Protein 3WHD (pdb70)

Radius of gyration: 27.26 Å; Cα contacts (8 Å, |Δi|>4): 652; chains: 2; bounding box: 40×40×89 Å

B-factor: mean 34.86, std 10.53, range [18.05, 90.18]

InterPro domains:
  IPR001304 C-type lectin-like [PF00059] (102-208)
  IPR001304 C-type lectin-like [PS50041] (91-208)
  IPR001304 C-type lectin-like [SM00034] (84-208)
  IPR016186 C-type lectin-like/link domain superfamily [G3DSA:3.10.100.10] (60-215)
  IPR016187 C-type lectin fold [SSF56436] (64-211)
  IPR033989 CD209-like, C-type lectin-like domain [cd03590] (84-208)
  IPR050111 C-type lectin and snaclec domain-containing protein [PTHR22803] (62-211)

CATH classification: 3.10.100.10

Sequence (293 aa):
HAKLKCIKSTWNCCPIDWRAFQSNCYFPLTDNKTWAESERNCSGMGAHLMTISTEAEQNFIIQFLDRRLSYFLGLRDENAKGQWRWVDQTPFNPRRVFWHKNEPDNSQGENCVVLVYNQDKWAWNDVPCNFEASRICKIPGTTLNMHAKLKCIKEKSTWNCCPIDWRAFQSNCYFPLTDNKTWAESERNCSGMGAHLMTISTEAEQNFIIQFLDRRLSYFLGLRDENAKGQWRWVDQTPFNPRRVFWHKNEPDNSQGENCVVLVYNQDKWAWNDVPCNFEASRICKIPGTTLN

Organism: Homo sapiens (NCBI:txid9606)

Structure (mmCIF, N/CA/C/O backbone):
data_3WHD
#
_entry.id   3WHD
#
_cell.length_a   85.190
_cell.length_b   96.056
_cell.length_c   104.826
_cell.angle_alpha   90.00
_cell.angle_beta   90.00
_cell.angle_gamma   90.00
#
_symmetry.space_group_name_H-M   'I 2 2 2'
#
loop_
_entity.id
_entity.type
_entity.pdbx_description
1 polymer 'C-type lectin domain family 4 member D'
2 non-polymer 'CALCIUM ION'
3 water water
#
loop_
_atom_site.group_PDB
_atom_site.id
_atom_site.type_symbol
_atom_site.label_atom_id
_atom_site.label_alt_id
_atom_site.label_comp_id
_atom_site.label_asym_id
_atom_site.label_entity_id
_atom_site.label_seq_id
_atom_site.pdbx_PDB_ins_code
_atom_site.Cartn_x
_atom_site.Cartn_y
_atom_site.Cartn_z
_atom_site.occupancy
_atom_site.B_iso_or_equiv
_atom_site.auth_seq_id
_atom_site.auth_comp_id
_atom_site.auth_asym_id
_atom_site.auth_atom_id
_atom_site.pdbx_PDB_model_num
ATOM 1 N N . HIS A 1 2 ? -6.468 -17.886 -39.135 1.00 82.13 61 HIS A N 1
ATOM 2 C CA . HIS A 1 2 ? -6.837 -19.261 -39.481 1.00 84.97 61 HIS A CA 1
ATOM 3 C C . HIS A 1 2 ? -7.320 -20.106 -38.282 1.00 86.00 61 HIS A C 1
ATOM 4 O O . HIS A 1 2 ? -6.668 -20.141 -37.230 1.00 90.18 61 HIS A O 1
ATOM 11 N N . ALA A 1 3 ? -8.466 -20.767 -38.445 1.00 76.33 62 ALA A N 1
ATOM 12 C CA . ALA A 1 3 ? -8.902 -21.826 -37.530 1.00 67.38 62 ALA A CA 1
ATOM 13 C C . ALA A 1 3 ? -9.575 -22.929 -38.342 1.00 59.18 62 ALA A C 1
ATOM 14 O O . ALA A 1 3 ? -9.989 -22.707 -39.489 1.00 53.11 62 ALA A O 1
ATOM 16 N N . LYS A 1 4 ? -9.690 -24.113 -37.749 1.00 46.78 63 LYS A N 1
ATOM 17 C CA . LYS A 1 4 ? -10.146 -25.280 -38.490 1.00 41.68 63 LYS A CA 1
ATOM 18 C C . LYS A 1 4 ? -11.215 -26.053 -37.717 1.00 40.35 63 LYS A C 1
ATOM 19 O O . LYS A 1 4 ? -10.973 -26.510 -36.596 1.00 43.78 63 LYS A O 1
ATOM 25 N N . LEU A 1 5 ? -12.393 -26.212 -38.314 1.00 37.16 64 LEU A N 1
ATOM 26 C CA . LEU A 1 5 ? -13.510 -26.822 -37.599 1.00 33.06 64 LEU A CA 1
ATOM 27 C C . LEU A 1 5 ? -13.951 -28.120 -38.219 1.00 33.74 64 LEU A C 1
ATOM 28 O O . LEU A 1 5 ? -13.702 -28.375 -39.393 1.00 33.16 64 LEU A O 1
ATOM 33 N N . LYS A 1 6 ? -14.606 -28.938 -37.403 1.00 31.05 65 LYS A N 1
ATOM 34 C CA . LYS A 1 6 ? -15.305 -30.112 -37.875 1.00 31.04 65 LYS A CA 1
ATOM 35 C C . LYS A 1 6 ? -16.783 -29.837 -37.601 1.00 32.89 65 LYS A C 1
ATOM 36 O O . LYS A 1 6 ? -17.190 -29.682 -36.447 1.00 29.87 65 LYS A O 1
ATOM 42 N N . CYS A 1 7 ? -17.578 -29.723 -38.663 1.00 37.51 66 CYS A N 1
ATOM 43 C CA . CYS A 1 7 ? -18.992 -29.376 -38.517 1.00 34.41 66 CYS A CA 1
ATOM 44 C C . CYS A 1 7 ? -19.905 -30.510 -38.954 1.00 36.89 66 CYS A C 1
ATOM 45 O O . CYS A 1 7 ? -19.684 -31.139 -39.991 1.00 40.47 66 CYS A O 1
ATOM 48 N N . ILE A 1 8 ? -20.933 -30.761 -38.152 1.00 38.51 67 ILE A N 1
ATOM 49 C CA . ILE A 1 8 ? -21.900 -31.819 -38.414 1.00 41.79 67 ILE A CA 1
ATOM 50 C C . ILE A 1 8 ? -23.311 -31.279 -38.221 1.00 45.73 67 ILE A C 1
ATOM 51 O O . ILE A 1 8 ? -23.569 -30.539 -37.265 1.00 51.06 67 ILE A O 1
ATOM 56 N N . LYS A 1 9 ? -24.230 -31.626 -39.115 1.00 48.36 68 LYS A N 1
ATOM 57 C CA . LYS A 1 9 ? -25.645 -31.517 -38.752 1.00 58.76 68 LYS A CA 1
ATOM 58 C C . LYS A 1 9 ? -26.204 -32.892 -38.383 1.00 62.00 68 LYS A C 1
ATOM 59 O O . LYS A 1 9 ? -26.750 -33.072 -37.292 1.00 72.96 68 LYS A O 1
ATOM 65 N N . SER A 1 20 ? -30.508 -25.658 -42.923 1.00 73.37 79 SER A N 1
ATOM 66 C CA . SER A 1 20 ? -30.362 -26.132 -41.548 1.00 74.90 79 SER A CA 1
ATOM 67 C C . SER A 1 20 ? -29.132 -25.536 -40.837 1.00 72.49 79 SER A C 1
ATOM 68 O O . SER A 1 20 ? -28.409 -24.704 -41.403 1.00 68.78 79 SER A O 1
ATOM 71 N N . THR A 1 21 ? -28.910 -25.953 -39.591 1.00 70.29 80 THR A N 1
ATOM 72 C CA . THR A 1 21 ? -27.793 -25.437 -38.800 1.00 64.08 80 THR A CA 1
ATOM 73 C C . THR A 1 21 ? -26.682 -26.486 -38.682 1.00 58.59 80 THR A C 1
ATOM 74 O O . THR A 1 21 ? -26.935 -27.682 -38.818 1.00 57.98 80 THR A O 1
ATOM 78 N N . TRP A 1 22 ? -25.451 -26.032 -38.459 1.00 53.84 81 TRP A N 1
ATOM 79 C CA . TRP A 1 22 ? -24.304 -26.933 -38.332 1.00 48.60 81 TRP A CA 1
ATOM 80 C C . TRP A 1 22 ? -23.644 -26.797 -36.958 1.00 44.75 81 TRP A C 1
ATOM 81 O O . TRP A 1 22 ? -23.336 -25.690 -36.515 1.00 42.49 81 TRP A O 1
ATOM 92 N N . ASN A 1 23 ? -23.421 -27.926 -36.295 1.00 44.79 82 ASN A N 1
ATOM 93 C CA . ASN A 1 23 ? -22.729 -27.931 -35.012 1.00 41.95 82 ASN A CA 1
ATOM 94 C C . ASN A 1 23 ? -21.245 -28.219 -35.186 1.00 38.30 82 ASN A C 1
ATOM 95 O O . ASN A 1 23 ? -20.879 -29.246 -35.753 1.00 36.25 82 ASN A O 1
ATOM 100 N N . CYS A 1 24 ? -20.398 -27.319 -34.690 1.00 36.61 83 CYS A N 1
ATOM 101 C CA . CYS A 1 24 ? -18.954 -27.393 -34.930 1.00 35.02 83 CYS A CA 1
ATOM 102 C C . CYS A 1 24 ? -18.102 -27.543 -33.662 1.00 38.59 83 CYS A C 1
ATOM 103 O O . CYS A 1 24 ? -18.459 -27.048 -32.592 1.00 36.17 83 CYS A O 1
ATOM 106 N N . CYS A 1 25 ? -16.977 -28.241 -33.805 1.00 35.86 84 CYS A N 1
ATOM 107 C CA . CYS A 1 25 ? -15.976 -28.389 -32.752 1.00 30.46 84 CYS A CA 1
ATOM 108 C C . CYS A 1 25 ? -14.624 -28.128 -33.384 1.00 32.38 84 CYS A C 1
ATOM 109 O O . CYS A 1 25 ? -14.509 -28.125 -34.617 1.00 31.38 84 CYS A O 1
ATOM 112 N N . PRO A 1 26 ? -13.581 -27.929 -32.560 1.00 32.04 85 PRO A N 1
ATOM 113 C CA . PRO A 1 26 ? -12.271 -27.866 -33.228 1.00 31.83 85 PRO A CA 1
ATOM 114 C C . PRO A 1 26 ? -11.979 -29.220 -33.909 1.00 30.89 85 PRO A C 1
ATOM 115 O O . PRO A 1 26 ? -12.477 -30.258 -33.447 1.00 27.32 85 PRO A O 1
ATOM 119 N N . ILE A 1 27 ? -11.201 -29.204 -34.987 1.00 30.52 86 ILE A N 1
ATOM 120 C CA . ILE A 1 27 ? -11.112 -30.345 -35.908 1.00 28.21 86 ILE A CA 1
ATOM 121 C C . ILE A 1 27 ? -10.832 -31.691 -35.232 1.00 29.33 86 ILE A C 1
ATOM 122 O O . ILE A 1 27 ? -11.386 -32.716 -35.636 1.00 26.85 86 ILE A O 1
ATOM 127 N N . ASP A 1 28 ? -10.001 -31.689 -34.189 1.00 25.61 87 ASP A N 1
ATOM 128 C CA . ASP A 1 28 ? -9.562 -32.948 -33.593 1.00 28.72 87 ASP A CA 1
ATOM 129 C C . ASP A 1 28 ? -10.305 -33.361 -32.323 1.00 31.59 87 ASP A C 1
ATOM 130 O O . ASP A 1 28 ? -10.000 -34.403 -31.755 1.00 30.09 87 ASP A O 1
ATOM 135 N N . TRP A 1 29 ? -11.296 -32.576 -31.901 1.00 30.43 88 TRP A N 1
ATOM 136 C CA . TRP A 1 29 ? -12.091 -32.913 -30.708 1.00 30.05 88 TRP A CA 1
ATOM 137 C C . TRP A 1 29 ? -13.229 -33.899 -31.030 1.00 30.45 88 TRP A C 1
ATOM 138 O O . TRP A 1 29 ? -13.668 -33.996 -32.184 1.00 32.11 88 TRP A O 1
ATOM 149 N N . ARG A 1 30 ? -13.715 -34.624 -30.023 1.00 29.40 89 ARG A N 1
ATOM 150 C CA . ARG A 1 30 ? -14.860 -35.520 -30.228 1.00 30.30 89 ARG A CA 1
ATOM 151 C C . ARG A 1 30 ? -16.134 -34.712 -30.069 1.00 28.68 89 ARG A C 1
ATOM 152 O O . ARG A 1 30 ? -16.218 -33.873 -29.166 1.00 31.48 89 ARG A O 1
ATOM 160 N N . ALA A 1 31 ? -17.127 -34.977 -30.920 1.00 26.64 90 ALA A N 1
ATOM 161 C CA . ALA A 1 31 ? -18.357 -34.185 -30.956 1.00 32.47 90 ALA A CA 1
ATOM 162 C C . ALA A 1 31 ? -19.567 -34.979 -30.458 1.00 30.47 90 ALA A C 1
ATOM 163 O O . ALA A 1 31 ? -19.757 -36.125 -30.845 1.00 33.60 90 ALA A O 1
ATOM 165 N N . PHE A 1 32 ? -20.392 -34.355 -29.618 1.00 29.10 91 PHE A N 1
ATOM 166 C CA . PHE A 1 32 ? -21.651 -34.951 -29.164 1.00 30.07 91 PHE A CA 1
ATOM 167 C C . PHE A 1 32 ? -22.602 -33.854 -28.664 1.00 31.48 91 PHE A C 1
ATOM 168 O O . PHE A 1 32 ? -22.233 -33.085 -27.771 1.00 32.07 91 PHE A O 1
ATOM 176 N N . GLN A 1 33 ? -23.798 -33.767 -29.259 1.00 31.35 92 GLN A N 1
ATOM 177 C CA . GLN A 1 33 ? -24.856 -32.850 -28.807 1.00 31.33 92 GLN A CA 1
ATOM 178 C C . GLN A 1 33 ? -24.371 -31.454 -28.409 1.00 35.73 92 GLN A C 1
ATOM 179 O O . GLN A 1 33 ? -24.446 -31.094 -27.233 1.00 43.45 92 GLN A O 1
ATOM 185 N N . SER A 1 34 ? -23.853 -30.688 -29.361 1.00 36.03 93 SER A N 1
ATOM 186 C CA . SER A 1 34 ? -23.471 -29.291 -29.114 1.00 38.29 93 SER A CA 1
ATOM 187 C C . SER A 1 34 ? -22.241 -29.084 -28.216 1.00 34.76 93 SER A C 1
ATOM 188 O O . SER A 1 34 ? -21.878 -27.945 -27.909 1.00 36.63 93 SER A O 1
ATOM 191 N N . ASN A 1 35 ? -21.598 -30.170 -27.799 1.00 33.70 94 ASN A N 1
ATOM 192 C CA . ASN A 1 35 ? -20.363 -30.039 -27.022 1.00 33.70 94 ASN A CA 1
ATOM 193 C C . ASN A 1 35 ? -19.183 -30.800 -27.606 1.00 28.91 94 ASN A C 1
ATOM 194 O O . ASN A 1 35 ? -19.358 -31.762 -28.351 1.00 27.92 94 ASN A O 1
ATOM 199 N N . CYS A 1 36 ? -17.980 -30.355 -27.257 1.00 30.59 95 CYS A N 1
ATOM 200 C CA . CYS A 1 36 ? -16.751 -30.941 -27.775 1.00 27.90 95 CYS A CA 1
ATOM 201 C C . CYS A 1 36 ? -15.877 -31.417 -26.621 1.00 29.05 95 CYS A C 1
ATOM 202 O O . CYS A 1 36 ? -15.711 -30.694 -25.628 1.00 27.66 95 CYS A O 1
ATOM 205 N N . TYR A 1 37 ? -15.305 -32.615 -26.769 1.00 27.24 96 TYR A N 1
ATOM 206 C CA . TYR A 1 37 ? -14.590 -33.301 -25.684 1.00 28.59 96 TYR A CA 1
ATOM 207 C C . TYR A 1 37 ? -13.204 -33.810 -26.088 1.00 30.56 96 TYR A C 1
ATOM 208 O O . TYR A 1 37 ? -12.983 -34.196 -27.235 1.00 27.94 96 TYR A O 1
ATOM 217 N N . PHE A 1 38 ? -12.280 -33.835 -25.131 1.00 29.82 97 PHE A N 1
ATOM 218 C CA . PHE A 1 38 ? -10.945 -34.371 -25.384 1.00 29.56 97 PHE A CA 1
ATOM 219 C C . PHE A 1 38 ? -10.366 -35.065 -24.153 1.00 29.73 97 PHE A C 1
ATOM 220 O O . PHE A 1 38 ? -10.001 -34.397 -23.188 1.00 26.38 97 PHE A O 1
ATOM 228 N N . PRO A 1 39 ? -10.280 -36.408 -24.181 1.00 30.89 98 PRO A N 1
ATOM 229 C CA . PRO A 1 39 ? -9.639 -37.116 -23.064 1.00 30.45 98 PRO A CA 1
ATOM 230 C C . PRO A 1 39 ? -8.124 -36.952 -23.151 1.00 28.71 98 PRO A C 1
ATOM 231 O O . PRO A 1 39 ? -7.568 -36.997 -24.247 1.00 29.59 98 PRO A O 1
ATOM 235 N N . LEU A 1 40 ? -7.466 -36.736 -22.019 1.00 29.26 99 LEU A N 1
ATOM 236 C CA . LEU A 1 40 ? -6.018 -36.536 -22.011 1.00 31.78 99 LEU A CA 1
ATOM 237 C C . LEU A 1 40 ? -5.390 -37.408 -20.916 1.00 35.21 99 LEU A C 1
ATOM 238 O O . LEU A 1 40 ? -5.931 -37.509 -19.813 1.00 31.76 99 LEU A O 1
ATOM 243 N N . THR A 1 41 ? -4.259 -38.043 -21.221 1.00 35.22 100 THR A N 1
ATOM 244 C CA . THR A 1 41 ? -3.773 -39.147 -20.389 1.00 37.57 100 THR A CA 1
ATOM 245 C C . THR A 1 41 ? -2.534 -38.892 -19.516 1.00 37.28 100 THR A C 1
ATOM 246 O O . THR A 1 41 ? -2.175 -39.739 -18.692 1.00 39.92 100 THR A O 1
ATOM 250 N N . ASP A 1 42 ? -1.868 -37.756 -19.697 1.00 33.67 101 ASP A N 1
ATOM 251 C CA . ASP A 1 42 ? -0.738 -37.426 -18.824 1.00 37.66 101 ASP A CA 1
ATOM 252 C C . ASP A 1 42 ? -1.235 -37.021 -17.429 1.00 36.80 101 ASP A C 1
ATOM 253 O O . ASP A 1 42 ? -2.122 -36.166 -17.292 1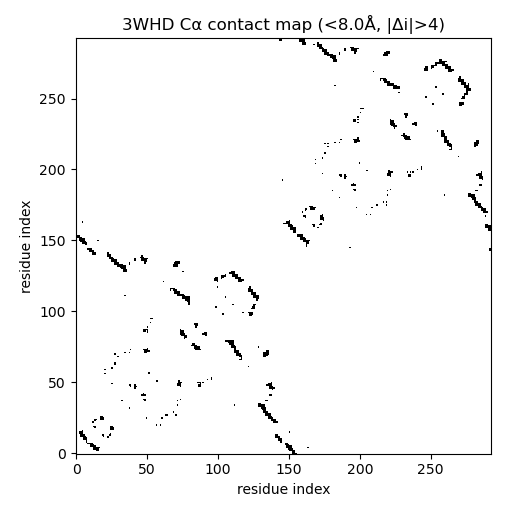.00 37.02 101 ASP A O 1
ATOM 258 N N . ASN A 1 43 ? -0.661 -37.629 -16.397 1.00 37.88 102 ASN A N 1
ATOM 259 C CA . ASN A 1 43 ? -1.128 -37.424 -15.027 1.00 32.74 102 ASN A CA 1
ATOM 260 C C . ASN A 1 43 ? -0.968 -36.006 -14.493 1.00 34.12 102 ASN A C 1
ATOM 261 O O . ASN A 1 43 ? 0.089 -35.397 -14.640 1.00 37.03 102 ASN A O 1
ATOM 266 N N . LYS A 1 44 ? -2.033 -35.498 -13.870 1.00 32.88 103 LYS A N 1
ATOM 267 C CA . LYS A 1 44 ? -2.030 -34.202 -13.189 1.00 30.48 103 LYS A CA 1
ATOM 268 C C . LYS A 1 44 ? -2.988 -34.258 -12.001 1.00 33.46 103 LYS A C 1
ATOM 269 O O . LYS A 1 44 ? -3.899 -35.089 -11.976 1.00 32.10 103 LYS A O 1
ATOM 275 N N . THR A 1 45 ? -2.791 -33.374 -11.021 1.00 34.21 104 THR A N 1
ATOM 276 C CA . THR A 1 45 ? -3.771 -33.201 -9.951 1.00 32.42 104 THR A CA 1
ATOM 277 C C . THR A 1 45 ? -5.038 -32.574 -10.520 1.00 31.90 104 THR A C 1
ATOM 278 O O . THR A 1 45 ? -5.038 -32.068 -11.645 1.00 34.08 104 THR A O 1
ATOM 282 N N . TRP A 1 46 ? -6.115 -32.586 -9.741 1.00 31.17 105 TRP A N 1
ATOM 283 C CA . TRP A 1 46 ? -7.374 -32.033 -10.213 1.00 31.33 105 TRP A CA 1
ATOM 284 C C . TRP A 1 46 ? -7.206 -30.572 -10.637 1.00 33.09 105 TRP A C 1
ATOM 285 O O . TRP A 1 46 ? -7.657 -30.185 -11.710 1.00 31.22 105 TRP A O 1
ATOM 296 N N . ALA A 1 47 ? -6.540 -29.765 -9.812 1.00 32.93 106 ALA A N 1
ATOM 297 C CA . ALA A 1 47 ? -6.419 -28.338 -10.117 1.00 34.61 106 ALA A CA 1
ATOM 298 C C . ALA A 1 47 ? -5.508 -28.090 -11.329 1.00 36.09 106 ALA A C 1
ATOM 299 O O . ALA A 1 47 ? -5.796 -27.230 -12.176 1.00 33.35 106 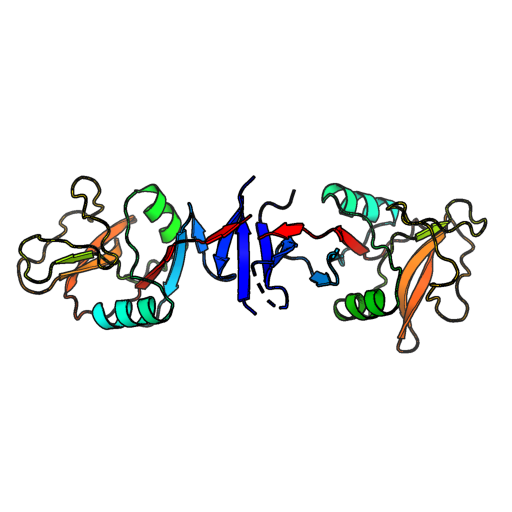ALA A O 1
ATOM 301 N N . GLU A 1 48 ? -4.423 -28.857 -11.429 1.00 34.15 107 GLU A N 1
ATOM 302 C CA . GLU A 1 48 ? -3.572 -28.801 -12.618 1.00 35.57 107 GLU A CA 1
ATOM 303 C C . GLU A 1 48 ? -4.349 -29.227 -13.862 1.00 37.23 107 GLU A C 1
ATOM 304 O O . GLU A 1 48 ? -4.145 -28.685 -14.952 1.00 35.26 107 GLU A O 1
ATOM 310 N N . SER A 1 49 ? -5.226 -30.212 -13.692 1.00 32.46 108 SER A N 1
ATOM 311 C CA . SER A 1 49 ? -6.044 -30.710 -14.794 1.00 30.88 108 SER A CA 1
ATOM 312 C C . SER A 1 49 ? -7.000 -29.632 -15.306 1.00 33.77 108 SER A C 1
ATOM 313 O O . SER A 1 49 ? -7.076 -29.364 -16.511 1.00 33.31 108 SER A O 1
ATOM 316 N N . GLU A 1 50 ? -7.709 -28.990 -14.384 1.00 32.36 109 GLU A N 1
ATOM 317 C CA . GLU A 1 50 ? -8.564 -27.872 -14.751 1.00 35.38 109 GLU A CA 1
ATOM 318 C C . GLU A 1 50 ? -7.761 -26.708 -15.338 1.00 36.20 109 GLU A C 1
ATOM 319 O O . GLU A 1 50 ? -8.244 -26.015 -16.234 1.00 37.08 109 GLU A O 1
ATOM 325 N N . ARG A 1 51 ? -6.536 -26.508 -14.856 1.00 35.36 110 ARG A N 1
ATOM 326 C CA . ARG A 1 51 ? -5.699 -25.433 -15.387 1.00 36.50 110 ARG A CA 1
ATOM 327 C C . ARG A 1 51 ? -5.371 -25.728 -16.848 1.00 38.30 110 ARG A C 1
ATOM 328 O O . ARG A 1 51 ? -5.427 -24.843 -17.710 1.00 34.40 110 ARG A O 1
ATOM 336 N N . ASN A 1 52 ? -5.062 -26.991 -17.123 1.00 35.89 111 ASN A N 1
ATOM 337 C CA . ASN A 1 52 ? -4.787 -27.417 -18.482 1.00 34.54 111 ASN A CA 1
ATOM 338 C C . ASN A 1 52 ? -6.008 -27.271 -19.388 1.00 34.80 111 ASN A C 1
ATOM 339 O O . ASN A 1 52 ? -5.886 -26.886 -20.553 1.00 38.46 111 ASN A O 1
ATOM 344 N N . CYS A 1 53 ? -7.192 -27.570 -18.865 1.00 36.62 112 CYS A N 1
ATOM 345 C CA . CYS A 1 53 ? -8.394 -27.477 -19.695 1.00 37.01 112 CYS A CA 1
ATOM 346 C C . CYS A 1 53 ? -8.685 -26.024 -20.023 1.00 36.19 112 CYS A C 1
ATOM 347 O O . CYS A 1 53 ? -8.905 -25.677 -21.176 1.00 34.54 112 CYS A O 1
ATOM 350 N N . SER A 1 54 ? -8.653 -25.175 -19.000 1.00 36.16 113 SER A N 1
ATOM 351 C CA . SER A 1 54 ? -8.976 -23.757 -19.174 1.00 38.38 113 SER A CA 1
ATOM 352 C C . SER A 1 54 ? -8.032 -23.066 -20.156 1.00 36.16 113 SER A C 1
ATOM 353 O O . SER A 1 54 ? -8.448 -22.167 -20.874 1.00 37.48 113 SER A O 1
ATOM 356 N N . GLY A 1 55 ? -6.777 -23.511 -20.205 1.00 36.14 114 GLY A N 1
ATOM 357 C CA . GLY A 1 55 ? -5.821 -23.007 -21.177 1.00 34.95 114 GLY A CA 1
ATOM 358 C C . GLY A 1 55 ? -6.228 -23.251 -22.623 1.00 38.01 114 GLY A C 1
ATOM 359 O O . GLY A 1 55 ? -5.655 -22.668 -23.539 1.00 43.39 114 GLY A O 1
ATOM 360 N N . MET A 1 56 ? -7.209 -24.123 -22.835 1.00 37.54 115 MET A N 1
ATOM 361 C CA . MET A 1 56 ? -7.728 -24.397 -24.171 1.00 35.82 115 MET A CA 1
ATOM 362 C C . MET A 1 56 ? -9.142 -23.852 -24.331 1.00 36.70 115 MET A C 1
ATOM 363 O O . MET A 1 56 ? -9.873 -24.261 -25.237 1.00 34.92 115 MET A O 1
ATOM 368 N N . GLY A 1 57 ? -9.536 -22.956 -23.431 1.00 34.92 116 GLY A N 1
ATOM 369 C CA . GLY A 1 57 ? -10.878 -22.403 -23.458 1.00 36.28 116 GLY A CA 1
ATOM 370 C C . GLY A 1 57 ? -11.885 -23.373 -22.865 1.00 36.13 11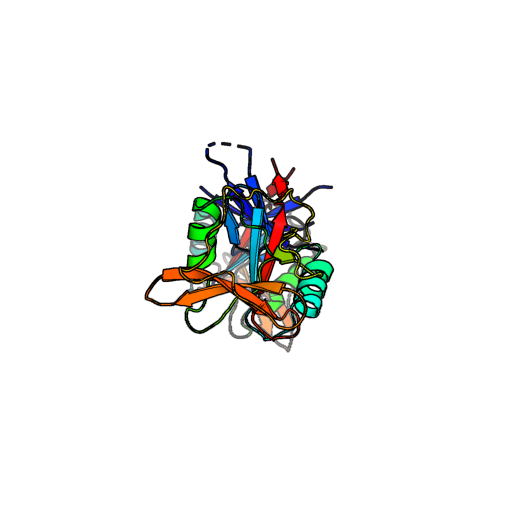6 GLY A C 1
ATOM 371 O O . GLY A 1 57 ? -13.095 -23.141 -22.913 1.00 35.93 116 GLY A O 1
ATOM 372 N N . ALA A 1 58 ? -11.380 -24.458 -22.285 1.00 34.35 117 ALA A N 1
ATOM 373 C CA . ALA A 1 58 ? -12.231 -25.564 -21.857 1.00 32.30 117 ALA A CA 1
ATOM 374 C C . ALA A 1 58 ? -12.367 -25.649 -20.338 1.00 33.97 117 ALA A C 1
ATOM 375 O O . ALA A 1 58 ? -11.817 -24.828 -19.598 1.00 35.73 117 ALA A O 1
ATOM 377 N N . HIS A 1 59 ? -13.103 -26.656 -19.884 1.00 32.13 118 HIS A N 1
ATOM 378 C CA . HIS A 1 59 ? -13.229 -26.943 -18.466 1.00 32.45 118 HIS A CA 1
ATOM 379 C C . HIS A 1 59 ? -13.196 -28.448 -18.307 1.00 33.33 118 HIS A C 1
ATOM 380 O O . HIS A 1 59 ? -13.467 -29.171 -19.277 1.00 26.91 118 HIS A O 1
ATOM 387 N N . LEU A 1 60 ? -12.889 -28.926 -17.098 1.00 26.65 119 LEU A N 1
ATOM 388 C CA . LEU A 1 60 ? -13.046 -30.350 -16.811 1.00 27.23 119 LEU A CA 1
ATOM 389 C C . LEU A 1 60 ? -14.501 -30.745 -17.091 1.00 24.98 119 LEU A C 1
ATOM 390 O O . LEU A 1 60 ? -15.421 -29.985 -16.798 1.00 26.11 119 LEU A O 1
ATOM 395 N N . MET A 1 61 ? -14.706 -31.925 -17.665 1.00 26.56 120 MET A N 1
ATOM 396 C CA . MET A 1 61 ? -16.024 -32.331 -18.164 1.00 25.35 120 MET A CA 1
ATOM 397 C C . MET A 1 61 ? -17.130 -32.356 -17.101 1.00 28.63 120 MET A C 1
ATOM 398 O O . MET A 1 61 ? -16.995 -32.978 -16.034 1.00 27.08 120 MET A O 1
ATOM 403 N N . THR A 1 62 ? -18.233 -31.682 -17.410 1.00 30.57 121 THR A N 1
ATOM 404 C CA . THR A 1 62 ? -19.470 -31.845 -16.655 1.00 31.59 121 THR A CA 1
ATOM 405 C C . THR A 1 62 ? -20.295 -32.954 -17.287 1.00 30.09 121 THR A C 1
ATOM 406 O O . THR A 1 62 ? -20.474 -32.972 -18.501 1.00 30.54 121 THR A O 1
ATOM 410 N N . ILE A 1 63 ? -20.796 -33.878 -16.472 1.00 30.12 122 ILE A N 1
ATOM 411 C CA . ILE A 1 63 ? -21.650 -34.966 -16.959 1.00 29.89 122 ILE A CA 1
ATOM 412 C C . ILE A 1 63 ? -23.065 -34.797 -16.406 1.00 31.93 122 ILE A C 1
ATOM 413 O O . ILE A 1 63 ? -23.285 -34.916 -15.194 1.00 35.29 122 ILE A O 1
ATOM 418 N N . SER A 1 64 ? -24.017 -34.513 -17.297 1.00 36.85 123 SER A N 1
ATOM 419 C CA . SER A 1 64 ? -25.401 -34.206 -16.911 1.00 38.59 123 SER A CA 1
ATOM 420 C C . SER A 1 64 ? -26.391 -35.340 -17.213 1.00 37.73 123 SER A C 1
ATOM 421 O O . SER A 1 64 ? -27.429 -35.474 -16.558 1.00 39.43 123 SER A O 1
ATOM 424 N N . THR A 1 65 ? -26.071 -36.143 -18.218 1.00 34.94 124 THR A N 1
ATOM 425 C CA . THR A 1 65 ? -26.937 -37.241 -18.615 1.00 35.11 124 THR A CA 1
ATOM 426 C C . THR A 1 65 ? -26.118 -38.500 -18.818 1.00 34.41 124 THR A C 1
ATOM 427 O O . THR A 1 65 ? -24.923 -38.431 -19.123 1.00 33.69 124 THR A O 1
ATOM 431 N N . GLU A 1 66 ? -26.774 -39.646 -18.662 1.00 32.10 125 GLU A N 1
ATOM 432 C CA . GLU A 1 66 ? -26.173 -40.928 -18.977 1.00 35.42 125 GLU A CA 1
ATOM 433 C C . GLU A 1 66 ? -25.736 -41.000 -20.451 1.00 37.55 125 GLU A C 1
ATOM 434 O O . GLU A 1 66 ? -24.738 -41.652 -20.781 1.00 34.30 125 GLU A O 1
ATOM 440 N N . ALA A 1 67 ? -26.472 -40.324 -21.334 1.00 36.61 126 ALA A N 1
ATOM 441 C CA . ALA A 1 67 ? -26.148 -40.354 -22.760 1.00 39.27 126 ALA A CA 1
ATOM 442 C C . ALA A 1 67 ? -24.764 -39.748 -22.982 1.00 36.25 126 ALA A C 1
ATOM 443 O O . ALA A 1 67 ? -23.942 -40.266 -23.750 1.00 30.45 126 ALA A O 1
ATOM 445 N N . GLU A 1 68 ? -24.522 -38.653 -22.277 1.00 32.92 127 GLU A N 1
ATOM 446 C CA . GLU A 1 68 ? -23.254 -37.947 -22.338 1.00 33.78 127 GLU A CA 1
ATOM 447 C C . GLU A 1 68 ? -22.104 -38.831 -21.836 1.00 31.96 127 GLU A C 1
ATOM 448 O O . GLU A 1 68 ? -21.075 -38.958 -22.495 1.00 31.96 127 GLU A O 1
ATOM 454 N N . GLN A 1 69 ? -22.285 -39.454 -20.677 1.00 29.47 128 GLN A N 1
ATOM 455 C CA . GLN A 1 69 ? -21.299 -40.414 -20.171 1.00 32.84 128 GLN A CA 1
ATOM 456 C C . GLN A 1 69 ? -21.072 -41.612 -21.116 1.00 29.89 128 GLN A C 1
ATOM 457 O O . GLN A 1 69 ? -19.929 -41.979 -21.395 1.00 26.84 128 GLN A O 1
ATOM 463 N N . ASN A 1 70 ? -22.154 -42.215 -21.605 1.00 32.37 129 ASN A N 1
ATOM 464 C CA . ASN A 1 70 ? -22.042 -43.332 -22.553 1.00 32.25 129 ASN A CA 1
ATOM 465 C C . ASN A 1 70 ? -21.249 -42.952 -23.800 1.00 33.60 129 ASN A C 1
ATOM 466 O O . ASN A 1 70 ? -20.524 -43.779 -24.356 1.00 34.74 129 ASN A O 1
ATOM 471 N N . PHE A 1 71 ? -21.373 -41.697 -24.229 1.00 30.80 130 PHE A N 1
ATOM 472 C CA . PHE A 1 71 ? -20.606 -41.222 -25.375 1.00 29.28 130 PHE A CA 1
ATOM 473 C C . PHE A 1 71 ? -19.118 -41.172 -25.073 1.00 32.23 130 PHE A C 1
ATOM 474 O O . PHE A 1 71 ? -18.302 -41.698 -25.829 1.00 32.09 130 PHE A O 1
ATOM 482 N N . ILE A 1 72 ? -18.757 -40.511 -23.981 1.00 27.93 131 ILE A N 1
ATOM 483 C CA . ILE A 1 72 ? -17.346 -40.302 -23.694 1.00 28.71 131 ILE A CA 1
ATOM 484 C C . ILE A 1 72 ? -16.590 -41.590 -23.333 1.00 26.88 131 ILE A C 1
ATOM 485 O O . ILE A 1 72 ? -15.426 -41.740 -23.697 1.00 27.75 131 ILE A O 1
ATOM 490 N N . ILE A 1 73 ? -17.241 -42.529 -22.653 1.00 25.91 132 ILE A N 1
ATOM 491 C CA . ILE A 1 73 ? -16.521 -43.714 -22.181 1.00 29.44 132 ILE A CA 1
ATOM 492 C C . ILE A 1 73 ? -15.946 -44.582 -23.307 1.00 32.71 132 ILE A C 1
ATOM 493 O O . ILE A 1 73 ? -14.991 -45.326 -23.102 1.00 31.19 132 ILE A O 1
ATOM 498 N N . GLN A 1 74 ? -16.498 -44.481 -24.505 1.00 31.48 133 GLN A N 1
ATOM 499 C CA . GLN A 1 74 ? -15.972 -45.312 -25.584 1.00 35.71 133 GLN A CA 1
ATOM 500 C C . GLN A 1 74 ? -14.564 -44.873 -26.006 1.00 37.43 133 GLN A C 1
ATOM 501 O O . GLN A 1 74 ? -13.853 -45.618 -26.678 1.00 38.68 133 GLN A O 1
ATOM 507 N N . PHE A 1 75 ? -14.148 -43.685 -25.570 1.00 31.97 134 PHE A N 1
ATOM 508 C CA . PHE A 1 75 ? -12.820 -43.179 -25.903 1.00 29.49 134 PHE A CA 1
ATOM 509 C C . PHE A 1 75 ? -11.844 -43.249 -24.721 1.00 31.45 134 PHE A C 1
ATOM 510 O O . PHE A 1 75 ? -10.731 -42.734 -24.796 1.00 28.86 134 PHE A O 1
ATOM 518 N N . LEU A 1 76 ? -12.262 -43.891 -23.631 1.00 30.46 135 LEU A N 1
ATOM 519 C CA . LEU A 1 76 ? -11.446 -43.935 -22.418 1.00 29.92 135 LEU A CA 1
ATOM 520 C C . LEU A 1 76 ? -10.670 -45.247 -22.283 1.00 30.91 135 LEU A C 1
ATOM 521 O O . LEU A 1 76 ? -11.163 -46.310 -22.659 1.00 33.34 135 LEU A O 1
ATOM 526 N N . ASP A 1 77 ? -9.456 -45.156 -21.744 1.00 32.37 136 ASP A N 1
ATOM 527 C CA . ASP A 1 77 ? -8.631 -46.326 -21.427 1.00 34.44 136 ASP A CA 1
ATOM 528 C C . ASP A 1 77 ? -9.059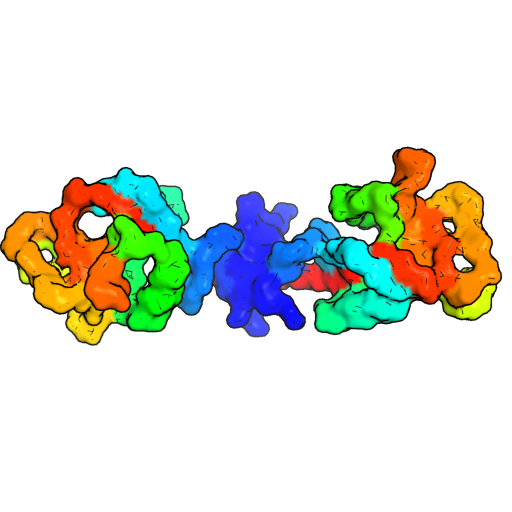 -46.935 -20.080 1.00 28.09 136 ASP A C 1
ATOM 529 O O . ASP A 1 77 ? -8.933 -46.293 -19.041 1.00 29.23 136 ASP A O 1
ATOM 534 N N . ARG A 1 78 ? -9.530 -48.178 -20.102 1.00 30.48 137 ARG A N 1
ATOM 535 C CA . ARG A 1 78 ? -10.017 -48.861 -18.896 1.00 30.97 137 ARG A CA 1
ATOM 536 C C . ARG A 1 78 ? -9.007 -49.009 -17.750 1.00 31.18 137 ARG A C 1
ATOM 537 O O . ARG A 1 78 ? -9.383 -49.358 -16.619 1.00 28.38 137 ARG A O 1
ATOM 545 N N . ARG A 1 79 ? -7.734 -48.742 -18.032 1.00 30.83 138 ARG A N 1
ATOM 546 C CA . ARG A 1 79 ? -6.693 -48.824 -17.000 1.00 34.35 138 ARG A CA 1
ATOM 547 C C . ARG A 1 79 ? -6.513 -47.506 -16.245 1.00 32.93 138 ARG A C 1
ATOM 548 O O . ARG A 1 79 ? -5.766 -47.443 -15.276 1.00 33.88 138 ARG A O 1
ATOM 556 N N . LEU A 1 80 ? -7.199 -46.459 -16.684 1.00 28.16 139 LEU A N 1
ATOM 557 C CA . LEU A 1 80 ? -6.955 -45.129 -16.143 1.00 28.47 139 LEU A CA 1
ATOM 558 C C . LEU A 1 80 ? -8.186 -44.516 -15.467 1.00 30.00 139 LEU A C 1
ATOM 559 O O . LEU A 1 80 ? -9.332 -44.867 -15.791 1.00 29.00 139 LEU A O 1
ATOM 564 N N . SER A 1 81 ? -7.943 -43.597 -14.533 1.00 28.37 140 SER A N 1
ATOM 565 C CA . SER A 1 81 ? -9.005 -42.754 -13.984 1.00 25.66 140 SER A CA 1
ATOM 566 C C . SER A 1 81 ? -8.966 -41.396 -14.681 1.00 24.12 140 SER A C 1
ATOM 567 O O . SER A 1 81 ? -7.887 -40.867 -14.951 1.00 26.65 140 SER A O 1
ATOM 570 N N . TYR A 1 82 ? -10.132 -40.820 -14.963 1.00 26.33 141 TYR A N 1
ATOM 571 C CA . TYR A 1 82 ? -10.202 -39.513 -15.609 1.00 23.96 141 TYR A CA 1
ATOM 572 C C . TYR A 1 82 ? -10.958 -38.500 -14.728 1.00 25.67 141 TYR A C 1
ATOM 573 O O . TYR A 1 82 ? -12.123 -38.713 -14.387 1.00 26.43 141 TYR A O 1
ATOM 582 N N . PHE A 1 83 ? -10.305 -37.398 -14.370 1.00 23.38 142 PHE A N 1
ATOM 583 C CA . PHE A 1 83 ? -10.980 -36.334 -13.634 1.00 25.35 142 PHE A CA 1
ATOM 584 C C . PHE A 1 83 ? -12.146 -35.732 -14.432 1.00 24.40 142 PHE A C 1
ATOM 585 O O . PHE A 1 83 ? -12.026 -35.438 -15.631 1.00 25.69 142 PHE A O 1
ATOM 593 N N . LEU A 1 84 ? -13.275 -35.566 -13.746 1.00 24.88 143 LEU A N 1
ATOM 594 C CA . LEU A 1 84 ? -14.411 -34.782 -14.214 1.00 23.32 143 LEU A CA 1
ATOM 595 C C . LEU A 1 84 ? -14.390 -33.463 -13.436 1.00 28.34 143 LEU A C 1
ATOM 596 O O . LEU A 1 84 ? -13.526 -33.267 -12.575 1.00 23.83 143 LEU A O 1
ATOM 601 N N . GLY A 1 85 ? -15.345 -32.571 -13.705 1.00 27.07 144 GLY A N 1
ATOM 602 C CA . GLY A 1 85 ? -15.317 -31.252 -13.098 1.00 23.66 144 GLY A CA 1
ATOM 603 C C . GLY A 1 85 ? -15.913 -31.159 -11.701 1.00 29.36 144 GLY A C 1
ATOM 604 O O . GLY A 1 85 ? -15.954 -30.073 -11.107 1.00 29.64 144 GLY A O 1
ATOM 605 N N . LEU A 1 86 ? -16.374 -32.284 -11.166 1.00 27.34 145 LEU A N 1
ATOM 606 C CA . LEU A 1 86 ? -17.121 -32.262 -9.911 1.00 29.99 145 LEU A CA 1
ATOM 607 C C . LEU A 1 86 ? -16.211 -32.330 -8.691 1.00 32.42 145 LEU A C 1
ATOM 608 O O . LEU A 1 86 ? -15.394 -33.258 -8.548 1.00 27.32 145 LEU A O 1
ATOM 613 N N . ARG A 1 87 ? -16.377 -31.347 -7.805 1.00 31.12 146 ARG A N 1
ATOM 614 C CA . ARG A 1 87 ? -15.528 -31.196 -6.624 1.00 33.20 146 ARG A CA 1
ATOM 615 C C . ARG A 1 87 ? -16.319 -30.802 -5.364 1.00 35.45 146 ARG A C 1
ATOM 616 O O . ARG A 1 87 ? -17.257 -29.995 -5.424 1.00 34.42 146 ARG A O 1
ATOM 624 N N . ASP A 1 88 ? -15.926 -31.382 -4.232 1.00 33.96 147 ASP A N 1
ATOM 625 C CA . ASP A 1 88 ? -16.500 -31.076 -2.920 1.00 33.70 147 ASP A CA 1
ATOM 626 C C . ASP A 1 88 ? -15.356 -30.576 -2.029 1.00 36.69 147 ASP A C 1
ATOM 627 O O . ASP A 1 88 ? -14.586 -31.370 -1.492 1.00 37.94 147 ASP A O 1
ATOM 632 N N . GLU A 1 89 ? -15.214 -29.266 -1.880 1.00 35.76 148 GLU A N 1
ATOM 633 C CA . GLU A 1 89 ? -13.977 -28.755 -1.284 1.00 44.80 148 GLU A CA 1
ATOM 634 C C . GLU A 1 89 ? -13.769 -29.001 0.229 1.00 42.70 148 GLU A C 1
ATOM 635 O O . GLU A 1 89 ? -12.630 -29.039 0.689 1.00 44.28 148 GLU A O 1
ATOM 641 N N . ASN A 1 90 ? -14.842 -29.188 0.995 1.00 45.14 149 ASN A N 1
ATOM 642 C CA . ASN A 1 90 ? -14.705 -29.392 2.449 1.00 44.54 149 ASN A CA 1
ATOM 643 C C . ASN A 1 90 ? -15.391 -30.657 2.955 1.00 46.80 149 ASN A C 1
ATOM 644 O O . ASN A 1 90 ? -15.650 -30.781 4.159 1.00 47.68 149 ASN A O 1
ATOM 649 N N . ALA A 1 91 ? -15.705 -31.572 2.038 1.00 46.45 150 ALA A N 1
ATOM 650 C CA . ALA A 1 91 ? -16.321 -32.863 2.373 1.00 46.65 150 ALA A CA 1
ATOM 651 C C . ALA A 1 91 ? -17.682 -32.745 3.057 1.00 43.92 150 ALA A C 1
ATOM 652 O O . ALA A 1 91 ? -18.029 -33.552 3.928 1.00 42.07 150 ALA A O 1
ATOM 654 N N . LYS A 1 92 ? -18.460 -31.750 2.651 1.00 44.89 151 LYS A N 1
ATOM 655 C CA . LYS A 1 92 ? -19.775 -31.550 3.242 1.00 45.58 151 LYS A CA 1
ATOM 656 C C . LYS A 1 92 ? -20.839 -32.190 2.368 1.00 41.51 151 LYS A C 1
ATOM 657 O O . LYS A 1 92 ? -22.007 -32.244 2.732 1.00 40.72 151 LYS A O 1
ATOM 663 N N . GLY A 1 93 ? -20.426 -32.687 1.211 1.00 41.51 152 GLY A N 1
ATOM 664 C CA . GLY A 1 93 ? -21.384 -33.105 0.210 1.00 38.84 152 GLY A CA 1
ATOM 665 C C . GLY A 1 93 ? -21.872 -31.913 -0.597 1.00 34.11 152 GLY A C 1
ATOM 666 O O . GLY A 1 93 ? -22.939 -31.973 -1.208 1.00 37.41 152 GLY A O 1
ATOM 667 N N . GLN A 1 94 ? -21.108 -30.821 -0.579 1.00 36.35 153 GLN A N 1
ATOM 668 C CA . GLN A 1 94 ? -21.436 -29.654 -1.408 1.00 40.15 153 GLN A CA 1
ATOM 669 C C . GLN A 1 94 ? -20.721 -29.762 -2.776 1.00 35.81 153 GLN A C 1
ATOM 670 O O . GLN A 1 94 ? -19.850 -28.953 -3.103 1.00 38.13 153 GLN A O 1
ATOM 676 N N . TRP A 1 95 ? -21.095 -30.786 -3.555 1.00 31.41 154 TRP A N 1
ATOM 677 C CA . TRP A 1 95 ? -20.493 -31.051 -4.875 1.00 34.36 154 TRP A CA 1
ATOM 678 C C . TRP A 1 95 ? -20.803 -29.948 -5.885 1.00 33.94 154 TRP A C 1
ATOM 679 O O . TRP A 1 95 ? -21.969 -29.641 -6.114 1.00 36.23 154 TRP A O 1
ATOM 690 N N . ARG A 1 96 ? -19.768 -29.370 -6.499 1.00 32.80 155 ARG A N 1
ATOM 691 C CA . ARG A 1 96 ? -19.949 -28.300 -7.491 1.00 37.87 155 ARG A CA 1
ATOM 692 C C . ARG A 1 96 ? -19.180 -28.585 -8.790 1.00 33.56 155 ARG A C 1
ATOM 693 O O . ARG A 1 96 ? -18.015 -28.971 -8.753 1.00 31.23 155 ARG A O 1
ATOM 701 N N . TRP A 1 97 ? -19.831 -28.374 -9.930 1.00 30.77 156 TRP A N 1
ATOM 702 C CA . TRP A 1 97 ? -19.164 -28.459 -11.224 1.00 30.85 156 TRP A CA 1
ATOM 703 C C . TRP A 1 97 ? -18.327 -27.212 -11.469 1.00 31.34 156 TRP A C 1
ATOM 704 O O . TRP A 1 97 ? -18.833 -26.092 -11.379 1.00 30.50 156 TRP A O 1
ATOM 715 N N . VAL A 1 98 ? -17.057 -27.398 -11.812 1.00 27.50 157 VAL A N 1
ATOM 716 C CA . VAL A 1 98 ? -16.175 -26.261 -11.999 1.00 24.87 157 VAL A CA 1
ATOM 717 C C . VAL A 1 98 ? -16.621 -25.392 -13.187 1.00 30.48 157 VAL A C 1
ATOM 718 O O . VAL A 1 98 ? -16.351 -24.191 -13.211 1.00 32.14 157 VAL A O 1
ATOM 722 N N . ASP A 1 99 ? -17.319 -25.976 -14.166 1.00 29.71 158 ASP A N 1
ATOM 723 C CA . ASP A 1 99 ? -17.814 -25.161 -15.285 1.00 33.55 158 ASP A CA 1
ATOM 724 C C . ASP A 1 99 ? -19.091 -24.382 -14.922 1.00 33.27 158 ASP A C 1
ATOM 725 O O . ASP A 1 99 ? -19.678 -23.711 -15.780 1.00 32.55 158 ASP A O 1
ATOM 730 N N . GLN A 1 100 ? -19.505 -24.503 -13.656 1.00 28.96 159 GLN A N 1
ATOM 731 C CA . GLN A 1 100 ? -20.619 -23.742 -13.061 1.00 33.40 159 GLN A CA 1
ATOM 732 C C . GLN A 1 100 ? -22.004 -24.228 -13.459 1.00 32.32 159 GLN A C 1
ATOM 733 O O . GLN A 1 100 ? -23.002 -23.555 -13.177 1.00 35.02 159 GLN A O 1
ATOM 739 N N . THR A 1 101 ? -22.063 -25.374 -14.129 1.00 31.89 160 THR A N 1
ATOM 740 C CA . THR A 1 101 ? -23.324 -26.068 -14.331 1.00 28.18 160 THR A CA 1
ATOM 741 C C . THR A 1 101 ? -23.839 -26.374 -12.932 1.00 32.20 160 THR A C 1
ATOM 742 O O . THR A 1 101 ? -23.082 -26.842 -12.083 1.00 31.46 160 THR A O 1
ATOM 746 N N . PRO A 1 102 ? -25.115 -26.068 -12.669 1.00 32.77 161 PRO A N 1
ATOM 747 C CA . PRO A 1 102 ? -25.694 -26.369 -11.356 1.00 33.82 161 PRO A CA 1
ATOM 748 C C . PRO A 1 102 ? -25.732 -27.881 -11.082 1.00 35.73 161 PRO A C 1
ATOM 749 O O . PRO A 1 102 ? -26.210 -28.655 -11.923 1.00 29.13 161 PRO A O 1
ATOM 753 N N . PHE A 1 103 ? -25.231 -28.288 -9.916 1.00 33.18 162 PHE A N 1
ATOM 754 C CA . PHE A 1 103 ? -25.204 -29.703 -9.549 1.00 34.68 162 PHE A CA 1
ATOM 755 C C . PHE A 1 103 ? -26.606 -30.294 -9.355 1.00 34.32 162 PHE A C 1
ATOM 756 O O . PHE A 1 103 ? -27.403 -29.788 -8.564 1.00 39.63 162 PHE A O 1
ATOM 764 N N . ASN A 1 104 ? -26.897 -31.376 -10.067 1.00 32.52 163 ASN A N 1
ATOM 765 C CA . ASN A 1 104 ? -28.192 -32.037 -9.975 1.00 34.69 163 ASN A CA 1
ATOM 766 C C . ASN A 1 104 ? -28.058 -33.418 -9.326 1.00 42.50 163 ASN A C 1
ATOM 767 O O . ASN A 1 104 ? -27.676 -34.384 -9.990 1.00 41.56 163 ASN A O 1
ATOM 772 N N . PRO A 1 105 ? -28.384 -33.519 -8.021 1.00 42.11 164 PRO A N 1
ATOM 773 C CA . PRO A 1 105 ? -28.170 -34.781 -7.284 1.00 42.21 164 PRO A CA 1
ATOM 774 C C . PRO A 1 105 ? -29.105 -35.934 -7.666 1.00 46.43 164 PRO A C 1
ATOM 775 O O . PRO A 1 105 ? -28.974 -37.021 -7.098 1.00 50.43 164 PRO A O 1
ATOM 779 N N . ARG A 1 106 ? -30.032 -35.705 -8.591 1.00 45.85 165 ARG A N 1
ATOM 780 C CA . ARG A 1 106 ? -30.889 -36.778 -9.088 1.00 50.03 165 ARG A CA 1
ATOM 781 C C . ARG A 1 106 ? -30.299 -37.386 -10.361 1.00 52.06 165 ARG A C 1
ATOM 782 O O . ARG A 1 106 ? -30.883 -38.290 -10.960 1.00 54.62 165 ARG A O 1
ATOM 790 N N . ARG A 1 107 ? -29.141 -36.874 -10.770 1.00 46.51 166 ARG A N 1
ATOM 791 C CA . ARG A 1 107 ? -28.432 -37.406 -11.929 1.00 47.41 166 ARG A CA 1
ATOM 792 C C . ARG A 1 107 ? -26.950 -37.645 -11.612 1.00 46.67 166 ARG A C 1
ATOM 793 O O . ARG A 1 107 ? -26.074 -36.961 -12.149 1.00 44.57 166 ARG A O 1
ATOM 801 N N . VAL A 1 108 ? -26.683 -38.610 -10.731 1.00 42.06 167 VAL A N 1
ATOM 802 C CA . VAL A 1 108 ? -25.317 -39.003 -10.394 1.00 36.54 167 VAL A CA 1
ATOM 803 C C . VAL A 1 108 ? -25.023 -40.449 -10.817 1.00 36.93 167 VAL A C 1
ATOM 804 O O . VAL A 1 108 ? -25.937 -41.235 -11.058 1.00 34.52 167 VAL A O 1
ATOM 808 N N . PHE A 1 109 ? -23.742 -40.794 -10.923 1.00 34.90 168 PHE A N 1
ATOM 809 C CA . PHE A 1 109 ? -23.372 -42.093 -11.464 1.00 31.02 168 PHE A CA 1
ATOM 810 C C . PHE A 1 109 ? -22.242 -42.755 -10.678 1.00 33.26 168 PHE A C 1
ATOM 811 O O . PHE A 1 109 ? -21.252 -43.239 -11.250 1.00 29.43 168 PHE A O 1
ATOM 819 N N . TRP A 1 110 ? -22.409 -42.782 -9.359 1.00 33.13 169 TRP A N 1
ATOM 820 C CA . TRP A 1 110 ? -21.412 -43.348 -8.476 1.00 30.76 169 TRP A CA 1
ATOM 821 C C . TRP A 1 110 ? -21.310 -44.853 -8.673 1.00 31.41 169 TRP A C 1
ATOM 822 O O . TRP A 1 110 ? -22.290 -45.521 -8.987 1.00 33.95 169 TRP A O 1
ATOM 833 N N . HIS A 1 111 ? -20.110 -45.383 -8.491 1.00 33.93 170 HIS A N 1
ATOM 834 C CA . HIS A 1 111 ? -19.951 -46.815 -8.300 1.00 34.28 170 HIS A CA 1
ATOM 835 C C . HIS A 1 111 ? -20.654 -47.212 -7.003 1.00 34.98 170 HIS A C 1
ATOM 836 O O . HIS A 1 111 ? -20.942 -46.360 -6.154 1.00 34.88 170 HIS A O 1
ATOM 843 N N . LYS A 1 112 ? -20.909 -48.508 -6.856 1.00 37.71 171 LYS A N 1
ATOM 844 C CA . LYS A 1 112 ? -21.390 -49.085 -5.610 1.00 38.58 171 LYS A CA 1
ATOM 845 C C . LYS A 1 112 ? -20.445 -48.662 -4.487 1.00 34.25 171 LYS A C 1
ATOM 846 O O . LYS A 1 112 ? -19.226 -48.650 -4.671 1.00 34.61 171 LYS A O 1
ATOM 852 N N . ASN A 1 113 ? -21.007 -48.282 -3.345 1.00 30.95 172 ASN A N 1
ATOM 853 C CA . ASN A 1 113 ? -20.217 -47.861 -2.187 1.00 33.89 172 ASN A CA 1
ATOM 854 C C . ASN A 1 113 ? -19.403 -46.576 -2.368 1.00 34.63 172 ASN A C 1
ATOM 855 O O . ASN A 1 113 ? -18.423 -46.353 -1.658 1.00 33.34 172 ASN A O 1
ATOM 860 N N . GLU A 1 114 ? -19.817 -45.731 -3.311 1.00 33.82 173 GLU A N 1
ATOM 861 C CA . GLU A 1 114 ? -19.223 -44.405 -3.471 1.00 31.07 173 GLU A CA 1
ATOM 862 C C . GLU A 1 114 ? -20.346 -43.357 -3.456 1.00 31.39 173 GLU A C 1
ATOM 863 O O . GLU A 1 114 ? -21.491 -43.677 -3.778 1.00 34.55 173 GLU A O 1
ATOM 869 N N . PRO A 1 115 ? -20.043 -42.110 -3.062 1.00 28.84 174 PRO A N 1
ATOM 870 C CA . PRO A 1 115 ? -18.759 -41.566 -2.597 1.00 30.52 174 PRO A CA 1
ATOM 871 C C . PRO A 1 115 ? -18.468 -42.003 -1.158 1.00 32.56 174 PRO A C 1
ATOM 872 O O . PRO A 1 115 ? -19.410 -42.155 -0.367 1.00 31.84 174 PRO A O 1
ATOM 876 N N . ASP A 1 116 ? -17.197 -42.196 -0.815 1.00 30.91 175 ASP A N 1
ATOM 877 C CA . ASP A 1 116 ? -16.868 -42.797 0.478 1.00 35.60 175 ASP A CA 1
ATOM 878 C C . ASP A 1 116 ? -15.763 -42.094 1.259 1.00 36.64 175 ASP A C 1
ATOM 879 O O . ASP A 1 116 ? -15.289 -42.631 2.262 1.00 35.79 175 ASP A O 1
ATOM 884 N N . ASN A 1 117 ? -15.337 -40.917 0.795 1.00 33.51 176 ASN A N 1
ATOM 885 C CA . ASN A 1 117 ? -14.418 -40.084 1.576 1.00 36.57 176 ASN A CA 1
ATOM 886 C C . ASN A 1 117 ? -15.209 -39.111 2.463 1.00 41.66 176 ASN A C 1
ATOM 887 O O . ASN A 1 117 ? -16.022 -38.328 1.969 1.00 39.71 176 ASN A O 1
ATOM 892 N N . SER A 1 118 ? -14.966 -39.158 3.767 1.00 42.32 177 SER A N 1
ATOM 893 C CA . SER A 1 118 ? -15.715 -38.328 4.704 1.00 41.36 177 SER A CA 1
ATOM 894 C C . SER A 1 118 ? -14.906 -37.121 5.176 1.00 44.31 177 SER A C 1
ATOM 895 O O . SER A 1 118 ? -15.375 -36.335 5.998 1.00 47.14 177 SER A O 1
ATOM 898 N N . GLN A 1 119 ? -13.691 -36.980 4.652 1.00 42.99 178 GLN A N 1
ATOM 899 C CA . GLN A 1 119 ? -12.800 -35.894 5.057 1.00 44.18 178 GLN A CA 1
ATOM 900 C C . GLN A 1 119 ? -12.042 -35.300 3.877 1.00 46.24 178 GLN A C 1
ATOM 901 O O . GLN A 1 119 ? -11.817 -35.971 2.861 1.00 44.29 178 GLN A O 1
ATOM 907 N N . GLY A 1 120 ? -11.642 -34.042 4.030 1.00 39.23 179 GLY A N 1
ATOM 908 C CA . GLY A 1 120 ? -10.752 -33.398 3.087 1.00 38.55 179 GLY A CA 1
ATOM 909 C C . GLY A 1 120 ? -11.408 -32.848 1.836 1.00 43.31 179 GLY A C 1
ATOM 910 O O . GLY A 1 120 ? -12.632 -32.709 1.754 1.00 46.79 179 GLY A O 1
ATOM 911 N N . GLU A 1 121 ? -10.569 -32.533 0.858 1.00 38.44 180 GLU A N 1
ATOM 912 C CA . GLU A 1 121 ? -10.992 -31.950 -0.405 1.00 39.55 180 GLU A CA 1
ATOM 913 C C . GLU A 1 121 ? -11.127 -33.087 -1.431 1.00 37.66 180 GLU A C 1
ATOM 914 O O . GLU A 1 121 ? -10.123 -33.672 -1.836 1.00 38.40 180 GLU A O 1
ATOM 920 N N . ASN A 1 122 ? -12.352 -33.417 -1.840 1.00 32.24 181 ASN A N 1
ATOM 921 C CA . ASN A 1 122 ? -12.562 -34.561 -2.732 1.00 32.06 181 ASN A CA 1
ATOM 922 C C . ASN A 1 122 ? -13.067 -34.206 -4.128 1.00 37.14 181 ASN A C 1
ATOM 923 O O . ASN A 1 122 ? -13.816 -33.245 -4.314 1.00 34.13 181 ASN A O 1
ATOM 928 N N . CYS A 1 123 ? -12.634 -35.001 -5.101 1.00 31.02 182 CYS A N 1
ATOM 929 C CA . CYS A 1 123 ? -12.906 -34.759 -6.509 1.00 32.69 182 CYS A CA 1
ATOM 930 C C . CYS A 1 123 ? -13.356 -36.056 -7.137 1.00 31.21 182 CYS A C 1
ATOM 931 O O . CYS A 1 123 ? -13.172 -37.125 -6.561 1.00 33.66 182 CYS A O 1
ATOM 934 N N . VAL A 1 124 ? -13.957 -35.992 -8.312 1.00 25.88 183 VAL A N 1
ATOM 935 C CA . VAL A 1 124 ? -14.389 -37.248 -8.884 1.00 28.37 183 VAL A CA 1
ATOM 936 C C . VAL A 1 124 ? -13.692 -37.638 -10.175 1.00 30.66 183 VAL A C 1
ATOM 937 O O . VAL A 1 124 ? -13.396 -36.795 -11.041 1.00 24.86 183 VAL A O 1
ATOM 941 N N . VAL A 1 125 ? -13.401 -38.934 -10.262 1.00 29.31 184 VAL A N 1
ATOM 942 C CA . VAL A 1 125 ? -12.868 -39.522 -11.480 1.00 28.14 184 VAL A CA 1
ATOM 943 C C . VAL A 1 125 ? -13.880 -40.479 -12.084 1.00 27.59 184 VAL A C 1
ATOM 944 O O . VAL A 1 125 ? -14.659 -41.124 -11.366 1.00 26.11 184 VAL A O 1
ATOM 948 N N . LEU A 1 126 ? -13.891 -40.539 -13.410 1.00 25.75 185 LEU A N 1
ATOM 949 C CA . LEU A 1 126 ? -14.532 -41.638 -14.118 1.00 26.11 185 LEU A CA 1
ATOM 950 C C . LEU A 1 126 ? -13.535 -42.799 -14.081 1.00 27.08 185 LEU A C 1
ATOM 951 O O . LEU A 1 126 ? -12.393 -42.661 -14.533 1.00 27.23 185 LEU A O 1
ATOM 956 N N . VAL A 1 127 ? -13.952 -43.939 -13.550 1.00 27.46 186 VAL A N 1
ATOM 957 C CA . VAL A 1 127 ? -13.058 -45.086 -13.451 1.00 25.67 186 VAL A CA 1
ATOM 958 C C . VAL A 1 127 ? -13.814 -46.382 -13.799 1.00 29.83 186 VAL A C 1
ATOM 959 O O . VAL A 1 127 ? -15.027 -46.511 -13.549 1.00 26.94 186 VAL A O 1
ATOM 963 N N . TYR A 1 128 ? -13.094 -47.320 -14.409 1.00 30.38 187 TYR A N 1
ATOM 964 C CA . TYR A 1 128 ? -13.629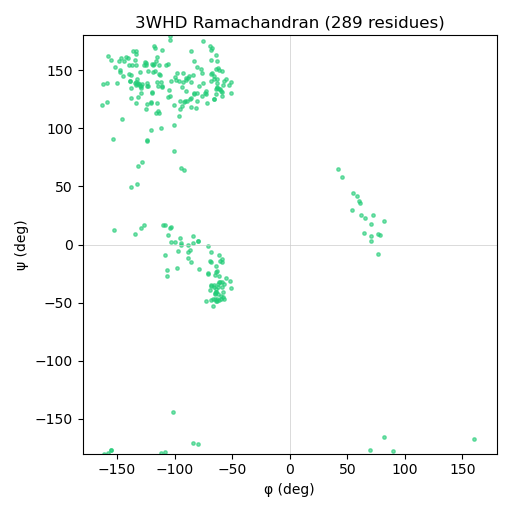 -48.636 -14.735 1.00 32.94 187 TYR A CA 1
ATOM 965 C C . TYR A 1 128 ? -13.359 -49.627 -13.597 1.00 32.54 187 TYR A C 1
ATOM 966 O O . TYR A 1 128 ? -12.208 -49.863 -13.220 1.00 29.34 187 TYR A O 1
ATOM 975 N N . ASN A 1 129 ? -14.427 -50.218 -13.074 1.00 30.61 188 ASN A N 1
ATOM 976 C CA . ASN A 1 129 ? -14.338 -51.139 -11.948 1.00 38.39 188 ASN A CA 1
ATOM 977 C C . ASN A 1 129 ? -15.586 -51.999 -11.961 1.00 37.35 188 ASN A C 1
ATOM 978 O O . ASN A 1 129 ? -16.682 -51.494 -12.234 1.00 35.98 188 ASN A O 1
ATOM 983 N N . GLN A 1 130 ? -15.420 -53.292 -11.686 1.00 42.30 189 GLN A N 1
ATOM 984 C CA . GLN A 1 130 ? -16.542 -54.232 -11.694 1.00 39.06 189 GLN A CA 1
ATOM 985 C C . GLN A 1 130 ? -17.245 -54.268 -13.065 1.00 39.92 189 GLN A C 1
ATOM 986 O O . GLN A 1 130 ? -18.475 -54.301 -13.143 1.00 41.20 189 GLN A O 1
ATOM 992 N N . ASP A 1 131 ? -16.445 -54.251 -14.135 1.00 39.10 190 ASP A N 1
ATOM 993 C CA . ASP A 1 131 ? -16.939 -54.288 -15.524 1.00 41.52 190 ASP A CA 1
ATOM 994 C C . ASP A 1 131 ? -17.860 -53.124 -15.925 1.00 41.42 190 ASP A C 1
ATOM 995 O O . ASP A 1 131 ? -18.791 -53.300 -16.716 1.00 44.52 190 ASP A O 1
ATOM 1000 N N . LYS A 1 132 ? -17.566 -51.929 -15.425 1.00 36.53 191 LYS A N 1
ATOM 1001 C CA . LYS A 1 132 ? -18.478 -50.804 -15.580 1.00 34.72 191 LYS A CA 1
ATOM 1002 C C . LYS A 1 132 ? -17.799 -49.440 -15.345 1.00 33.45 191 LYS A C 1
ATOM 1003 O O . LYS A 1 132 ? -16.996 -49.274 -14.416 1.00 28.53 191 LYS A O 1
ATOM 1009 N N . TRP A 1 133 ? -18.122 -48.465 -16.188 1.00 31.99 192 TRP A N 1
ATOM 1010 C CA . TRP A 1 133 ? -17.671 -47.093 -15.962 1.00 29.50 192 TRP A CA 1
ATOM 1011 C C . TRP A 1 133 ? -18.633 -46.356 -15.031 1.00 30.35 192 TRP A C 1
ATOM 1012 O O . TRP A 1 133 ? -19.841 -46.291 -15.292 1.00 32.32 192 TRP A O 1
ATOM 1023 N N . ALA A 1 134 ? -18.088 -45.798 -13.952 1.00 28.00 193 ALA A N 1
ATOM 1024 C CA . ALA A 1 134 ? -18.866 -45.003 -13.011 1.00 30.49 193 ALA A CA 1
ATOM 1025 C C . ALA A 1 134 ? -17.967 -44.052 -12.208 1.00 29.12 193 ALA A C 1
ATOM 1026 O O . ALA A 1 134 ? -16.745 -44.026 -12.393 1.00 26.11 193 ALA A O 1
ATOM 1028 N N . TRP A 1 135 ? -18.566 -43.286 -11.304 1.00 26.64 194 TRP A N 1
ATOM 1029 C CA . TRP A 1 135 ? -17.809 -42.282 -10.560 1.00 27.48 194 TRP A CA 1
ATOM 1030 C C . TRP A 1 135 ? -17.219 -42.811 -9.266 1.00 28.13 194 TRP A C 1
ATOM 1031 O O . TRP A 1 135 ? -17.845 -43.592 -8.542 1.00 27.03 194 TRP A O 1
ATOM 1042 N N . ASN A 1 136 ? -16.024 -42.327 -8.965 1.00 28.37 195 ASN A N 1
ATOM 1043 C CA . ASN A 1 136 ? -15.371 -42.588 -7.701 1.00 30.50 195 ASN A CA 1
ATOM 1044 C C . ASN A 1 136 ? -14.899 -41.247 -7.174 1.00 29.58 195 ASN A C 1
ATOM 1045 O O . ASN A 1 136 ? -14.418 -40.413 -7.952 1.00 27.95 195 ASN A O 1
ATOM 1050 N N . ASP A 1 137 ? -15.064 -41.013 -5.872 1.00 25.12 196 ASP A N 1
ATOM 1051 C CA . ASP A 1 137 ? -14.505 -39.807 -5.279 1.00 25.24 196 ASP A CA 1
ATOM 1052 C C . ASP A 1 137 ? -13.087 -40.091 -4.831 1.00 30.00 196 ASP A C 1
ATOM 1053 O O . ASP A 1 137 ? -12.765 -41.179 -4.345 1.00 31.31 196 ASP A O 1
ATOM 1058 N N . VAL A 1 138 ? -12.241 -39.088 -4.994 1.00 29.05 197 VAL A N 1
ATOM 1059 C CA . VAL A 1 138 ? -10.814 -39.251 -4.874 1.00 30.67 197 VAL A CA 1
ATOM 1060 C C . VAL A 1 138 ? -10.305 -37.919 -4.307 1.00 37.29 197 VAL A C 1
ATOM 1061 O O . VAL A 1 138 ? -10.914 -36.864 -4.553 1.00 31.74 197 VAL A O 1
ATOM 1065 N N . PRO A 1 139 ? -9.224 -37.958 -3.503 1.00 39.94 198 PRO A N 1
ATOM 1066 C CA . PRO A 1 139 ? -8.625 -36.695 -3.040 1.00 37.02 198 PRO A CA 1
ATOM 1067 C C . PRO A 1 139 ? -8.209 -35.828 -4.232 1.00 38.69 198 PRO A C 1
ATOM 1068 O O . PRO A 1 139 ? -7.651 -36.345 -5.212 1.00 32.74 198 PRO A O 1
ATOM 1072 N N . CYS A 1 140 ? -8.476 -34.527 -4.162 1.00 36.74 199 CYS A N 1
ATOM 1073 C CA . CYS A 1 140 ? -8.185 -33.650 -5.291 1.00 34.64 199 CYS A CA 1
ATOM 1074 C C . CYS A 1 140 ? -6.690 -33.558 -5.610 1.00 37.31 199 CYS A C 1
ATOM 1075 O O . CYS A 1 140 ? -6.304 -33.172 -6.717 1.00 36.27 199 CYS A O 1
ATOM 1078 N N . ASN A 1 141 ? -5.851 -33.933 -4.649 1.00 38.34 200 ASN A N 1
ATOM 1079 C CA . ASN A 1 141 ? -4.407 -33.930 -4.877 1.00 37.12 200 ASN A CA 1
ATOM 1080 C C . ASN A 1 141 ? -3.877 -35.223 -5.509 1.00 36.75 200 ASN A C 1
ATOM 1081 O O . ASN A 1 141 ? -2.693 -35.293 -5.844 1.00 41.53 200 ASN A O 1
ATOM 1086 N N . PHE A 1 142 ? -4.745 -36.231 -5.683 1.00 36.16 201 PHE A N 1
ATOM 1087 C CA . PHE A 1 142 ? -4.395 -37.425 -6.475 1.00 36.05 201 PHE A CA 1
ATOM 1088 C C . PHE A 1 142 ? -4.096 -37.032 -7.918 1.00 34.56 201 PHE A C 1
ATOM 1089 O O . PHE A 1 142 ? -4.628 -36.048 -8.434 1.00 33.23 201 PHE A O 1
ATOM 1097 N N . GLU A 1 143 ? -3.231 -37.797 -8.564 1.00 33.36 202 GLU A N 1
ATOM 1098 C CA . GLU A 1 143 ? -2.885 -37.519 -9.944 1.00 36.43 202 GLU A CA 1
ATOM 1099 C C . GLU A 1 143 ? -3.581 -38.528 -10.860 1.00 34.10 202 GLU A C 1
ATOM 1100 O O . GLU A 1 143 ? -3.569 -39.725 -10.591 1.00 33.81 202 GLU A O 1
ATOM 1106 N N . ALA A 1 144 ? -4.199 -38.039 -11.930 1.00 33.07 203 ALA A N 1
ATOM 1107 C CA . ALA A 1 144 ? -4.898 -38.908 -12.865 1.00 29.62 203 ALA A CA 1
ATOM 1108 C C . ALA A 1 144 ? -4.966 -38.255 -14.232 1.00 33.04 203 ALA A C 1
ATOM 1109 O O . ALA A 1 144 ? -4.419 -37.171 -14.433 1.00 29.90 203 ALA A O 1
ATOM 1111 N N . SER A 1 145 ? -5.645 -38.921 -15.165 1.00 27.97 204 SER A N 1
ATOM 1112 C CA . SER A 1 145 ? -5.947 -38.331 -16.459 1.00 29.66 204 SER A CA 1
ATOM 1113 C C . SER A 1 145 ? -7.154 -37.403 -16.324 1.00 29.09 204 SER A C 1
ATOM 1114 O O . SER A 1 145 ? -7.636 -37.144 -15.211 1.00 28.77 204 SER A O 1
ATOM 1117 N N . ARG A 1 146 ? -7.657 -36.930 -17.462 1.00 29.21 205 ARG A N 1
ATOM 1118 C CA . ARG A 1 146 ? -8.741 -35.957 -17.473 1.00 27.68 205 ARG A CA 1
ATOM 1119 C C . ARG A 1 146 ? -9.538 -35.924 -18.781 1.00 30.42 205 ARG A C 1
ATOM 1120 O O . ARG A 1 146 ? -9.082 -36.404 -19.825 1.00 29.44 205 ARG A O 1
ATOM 1128 N N . ILE A 1 147 ? -10.734 -35.344 -18.712 1.00 27.79 206 ILE A N 1
ATOM 1129 C CA . ILE A 1 147 ? -11.525 -35.067 -19.901 1.00 26.41 206 ILE A CA 1
ATOM 1130 C C . ILE A 1 147 ? -11.874 -33.578 -19.912 1.00 26.43 206 ILE A C 1
ATOM 1131 O O . ILE A 1 147 ? -12.549 -33.074 -19.010 1.00 25.04 206 ILE A O 1
ATOM 1136 N N . CYS A 1 148 ? -11.373 -32.878 -20.924 1.00 27.35 207 CYS A N 1
ATOM 1137 C CA . CYS A 1 148 ? -11.735 -31.487 -21.184 1.00 31.09 207 CYS A CA 1
ATOM 1138 C C . CYS A 1 148 ? -12.988 -31.404 -22.072 1.00 31.20 207 CYS A C 1
ATOM 1139 O O . CYS A 1 148 ? -13.199 -32.231 -22.966 1.00 28.64 207 CYS A O 1
ATOM 1142 N N . LYS A 1 149 ? -13.806 -30.389 -21.811 1.00 29.63 208 LYS A N 1
ATOM 1143 C CA . LYS A 1 149 ? -15.050 -30.161 -22.529 1.00 29.52 208 LYS A CA 1
ATOM 1144 C C . LYS A 1 149 ? -15.192 -28.659 -22.816 1.00 30.51 208 LYS A C 1
ATOM 1145 O O . LYS A 1 149 ? -14.944 -27.829 -21.942 1.00 31.52 208 LYS A O 1
ATOM 1151 N N . ILE A 1 150 ? -15.567 -28.324 -24.049 1.00 29.47 209 ILE A N 1
ATOM 1152 C CA . ILE A 1 150 ? -15.796 -26.943 -24.471 1.00 28.43 209 ILE A CA 1
ATOM 1153 C C . ILE A 1 150 ? -17.108 -26.869 -25.276 1.00 32.70 209 ILE A C 1
ATOM 1154 O O . ILE A 1 150 ? -17.406 -27.775 -26.071 1.00 29.24 209 ILE A O 1
ATOM 1159 N N . PRO A 1 151 ? -17.919 -25.817 -25.049 1.00 28.70 210 PRO A N 1
ATOM 1160 C CA . PRO A 1 151 ? -19.189 -25.764 -25.785 1.00 32.84 210 PRO A CA 1
ATOM 1161 C C . PRO A 1 151 ? -18.928 -25.662 -27.282 1.00 31.63 210 PRO A C 1
ATOM 1162 O O . PRO A 1 151 ? -17.980 -24.985 -27.694 1.00 30.16 210 PRO A O 1
ATOM 1166 N N . GLY A 1 152 ? -19.747 -26.324 -28.088 1.00 32.83 211 GLY A N 1
ATOM 1167 C CA . GLY A 1 152 ? -19.587 -26.253 -29.531 1.00 33.03 211 GLY A CA 1
ATOM 1168 C C . GLY A 1 152 ? -19.905 -24.863 -30.068 1.00 38.44 211 GLY A C 1
ATOM 1169 O O . GLY A 1 152 ? -20.426 -24.003 -29.341 1.00 37.02 211 GLY A O 1
ATOM 1170 N N . THR A 1 153 ? -19.570 -24.628 -31.334 1.00 38.12 212 THR A N 1
ATOM 1171 C CA . THR A 1 153 ? -19.999 -23.410 -32.024 1.00 37.85 212 THR A CA 1
ATOM 1172 C C . THR A 1 153 ? -21.024 -23.734 -33.112 1.00 40.39 212 THR A C 1
ATOM 1173 O O . THR A 1 153 ? -21.216 -24.894 -33.481 1.00 40.01 212 THR A O 1
ATOM 1177 N N . THR A 1 154 ? -21.674 -22.701 -33.631 1.00 45.15 213 THR A N 1
ATOM 1178 C CA . THR A 1 154 ? -22.787 -22.895 -34.554 1.00 47.51 213 THR A CA 1
ATOM 1179 C C . THR A 1 154 ? -22.640 -22.098 -35.858 1.00 48.97 213 THR A C 1
ATOM 1180 O O . THR A 1 154 ? -22.198 -20.952 -35.843 1.00 49.35 213 THR A O 1
ATOM 1184 N N . LEU A 1 155 ? -22.976 -22.737 -36.980 1.00 46.25 214 LEU A N 1
ATOM 1185 C CA . LEU A 1 155 ? -23.080 -22.079 -38.283 1.00 50.57 214 LEU A CA 1
ATOM 1186 C C . LEU A 1 155 ? -24.261 -22.755 -39.002 1.00 51.27 214 LEU A C 1
ATOM 1187 O O . LEU A 1 155 ? -24.624 -23.866 -38.635 1.00 53.92 214 LEU A O 1
ATOM 1192 N N . ASN A 1 156 ? -24.897 -22.123 -39.987 1.00 54.58 215 ASN A N 1
ATOM 1193 C CA . ASN A 1 156 ? -24.658 -20.750 -40.392 1.00 61.59 215 ASN A CA 1
ATOM 1194 C C . ASN A 1 156 ? -25.922 -19.894 -40.220 1.00 68.01 215 ASN A C 1
ATOM 1195 O O . ASN A 1 156 ? -26.989 -20.387 -39.828 1.00 66.80 215 ASN A O 1
ATOM 1201 N N . MET B 1 1 ? -24.848 -35.984 -49.005 1.00 55.93 60 MET C N 1
ATOM 1202 C CA . MET B 1 1 ? -24.489 -37.237 -48.341 1.00 60.23 60 MET C CA 1
ATOM 1203 C C . MET B 1 1 ? -23.201 -37.065 -47.551 1.00 57.24 60 MET C C 1
ATOM 1204 O O . MET B 1 1 ? -22.458 -38.023 -47.316 1.00 57.86 60 MET C O 1
ATOM 1209 N N . HIS B 1 2 ? -22.935 -35.830 -47.148 1.00 50.89 61 HIS C N 1
ATOM 1210 C CA . HIS B 1 2 ? -21.741 -35.553 -46.366 1.00 51.51 61 HIS C CA 1
ATOM 1211 C C . HIS B 1 2 ? -22.131 -34.875 -45.055 1.00 46.76 61 HIS C C 1
ATOM 1212 O O . HIS B 1 2 ? -22.206 -33.645 -44.968 1.00 43.96 61 HIS C O 1
ATOM 1219 N N . ALA B 1 3 ? -22.399 -35.694 -44.046 1.00 43.07 62 ALA C N 1
ATOM 1220 C CA . ALA B 1 3 ? -22.870 -35.191 -42.765 1.00 43.48 62 ALA C CA 1
ATOM 1221 C C . ALA B 1 3 ? -21.762 -34.456 -42.027 1.00 41.08 62 ALA C C 1
ATOM 1222 O O . ALA B 1 3 ? -22.029 -33.591 -41.200 1.00 47.36 62 ALA C O 1
ATOM 1224 N N . LYS B 1 4 ? -20.516 -34.806 -42.337 1.00 41.42 63 LYS C N 1
ATOM 1225 C CA . LYS B 1 4 ? -19.349 -34.277 -41.623 1.00 39.06 63 LYS C CA 1
ATOM 1226 C C . LYS B 1 4 ? -18.442 -33.405 -42.531 1.00 37.34 63 LYS C C 1
ATOM 1227 O O . LYS B 1 4 ? -17.946 -33.862 -43.571 1.00 36.76 63 LYS C O 1
ATOM 1233 N N . LEU B 1 5 ? -18.234 -32.150 -42.138 1.00 33.17 64 LEU C N 1
ATOM 1234 C CA . LEU B 1 5 ? -17.429 -31.217 -42.928 1.00 33.77 64 LEU C CA 1
ATOM 1235 C C . LEU B 1 5 ? -16.167 -30.746 -42.205 1.00 33.71 64 LEU C C 1
ATOM 1236 O O . LEU B 1 5 ? -16.144 -30.637 -40.981 1.00 28.09 64 LEU C O 1
ATOM 1241 N N . LYS B 1 6 ? -15.124 -30.465 -42.985 1.00 32.55 65 LYS C N 1
ATOM 1242 C CA . LYS B 1 6 ? -13.969 -29.718 -42.500 1.00 32.49 65 LYS C CA 1
ATOM 1243 C C . LYS B 1 6 ? -14.147 -28.292 -43.005 1.00 32.44 65 LYS C C 1
ATOM 1244 O O . LYS B 1 6 ? -14.252 -28.077 -44.208 1.00 29.92 65 LYS C O 1
ATOM 1250 N N . CYS B 1 7 ? -14.225 -27.332 -42.082 1.00 33.64 66 CYS C N 1
ATOM 1251 C CA . CYS B 1 7 ? -14.425 -25.924 -42.424 1.00 30.89 66 CYS C CA 1
ATOM 1252 C C . CYS B 1 7 ? -13.176 -25.120 -42.094 1.00 36.16 66 CYS C C 1
ATOM 1253 O O . CYS B 1 7 ? -12.542 -25.338 -41.061 1.00 36.02 66 CYS C O 1
ATOM 1256 N N . ILE B 1 8 ? -12.829 -24.188 -42.976 1.00 37.55 67 ILE C N 1
ATOM 1257 C CA . ILE B 1 8 ? -11.607 -23.404 -42.834 1.00 36.10 67 ILE C CA 1
ATOM 1258 C C . ILE B 1 8 ? -11.927 -21.918 -42.972 1.00 46.05 67 ILE C C 1
ATOM 1259 O O . ILE B 1 8 ? -12.610 -21.507 -43.918 1.00 44.07 67 ILE C O 1
ATOM 1264 N N . LYS B 1 9 ? -11.442 -21.112 -42.029 1.00 48.21 68 LYS C N 1
ATOM 1265 C CA . LYS B 1 9 ? -11.741 -19.680 -42.027 1.00 48.67 68 LYS C CA 1
ATOM 1266 C C . LYS B 1 9 ? -11.190 -18.950 -43.256 1.00 48.54 68 LYS C C 1
ATOM 1267 O O . LYS B 1 9 ? -10.045 -19.164 -43.656 1.00 51.67 68 LYS C O 1
ATOM 1273 N N . GLU B 1 10 ? -12.020 -18.089 -43.843 1.00 52.94 69 GLU C N 1
ATOM 1274 C CA . GLU B 1 10 ? -11.633 -17.236 -44.973 1.00 60.61 69 GLU C CA 1
ATOM 1275 C C . GLU B 1 10 ? -10.796 -16.044 -44.509 1.00 63.28 69 GLU C C 1
ATOM 1276 O O . GLU B 1 10 ? -10.948 -15.565 -43.381 1.00 59.22 69 GLU C O 1
ATOM 1282 N N . LYS B 1 11 ? -9.918 -15.564 -45.383 1.00 72.13 70 LYS C N 1
ATOM 1283 C CA . LYS B 1 11 ? -9.155 -14.348 -45.106 1.00 76.72 70 LYS C CA 1
ATOM 1284 C C . LYS B 1 11 ? -9.826 -13.105 -45.695 1.00 76.67 70 LYS C C 1
ATOM 1285 O O . LYS B 1 11 ? -9.498 -12.667 -46.799 1.00 77.32 70 LYS C O 1
ATOM 1291 N N . SER B 1 20 ? -18.060 -14.503 -38.827 1.00 65.97 79 SER C N 1
ATOM 1292 C CA . SER B 1 20 ? -17.157 -14.487 -39.978 1.00 67.89 79 SER C CA 1
ATOM 1293 C C . SER B 1 20 ? -17.519 -15.560 -41.007 1.00 61.65 79 SER C C 1
ATOM 1294 O O . SER B 1 20 ? -18.595 -16.152 -40.935 1.00 60.79 79 SER C O 1
ATOM 1297 N N . THR B 1 21 ? -16.618 -15.811 -41.955 1.00 59.20 80 THR C N 1
ATOM 1298 C CA . THR B 1 21 ? -16.919 -16.688 -43.093 1.00 54.08 80 THR C CA 1
ATOM 1299 C C . THR B 1 21 ? -16.006 -17.921 -43.209 1.00 50.45 80 THR C C 1
ATOM 1300 O O . THR B 1 21 ? -14.779 -17.813 -43.149 1.00 48.21 80 THR C O 1
ATOM 1304 N N . TRP B 1 22 ? -16.624 -19.089 -43.390 1.00 46.09 81 TRP C N 1
ATOM 1305 C CA . TRP B 1 22 ? -15.901 -20.361 -43.464 1.00 44.72 81 TRP C CA 1
ATOM 1306 C C . TRP B 1 22 ? -16.179 -21.130 -44.752 1.00 41.32 81 TRP C C 1
ATOM 1307 O O . TRP B 1 22 ? -17.327 -21.249 -45.178 1.00 39.23 81 TRP C O 1
ATOM 1318 N N . ASN B 1 23 ? -15.129 -21.679 -45.352 1.00 41.45 82 ASN C N 1
ATOM 1319 C CA . ASN B 1 23 ? -15.287 -22.530 -46.528 1.00 40.04 82 ASN C CA 1
ATOM 1320 C C . ASN B 1 23 ? -15.072 -23.993 -46.163 1.00 36.22 82 ASN C C 1
ATOM 1321 O O . ASN B 1 23 ? -14.053 -24.349 -45.569 1.00 34.02 82 ASN C O 1
ATOM 1326 N N . CYS B 1 24 ? -16.040 -24.827 -46.524 1.00 32.02 83 CYS C N 1
ATOM 1327 C CA . CYS B 1 24 ? -16.114 -26.199 -46.041 1.00 33.08 83 CYS C CA 1
ATOM 1328 C C . CYS B 1 24 ? -16.134 -27.215 -47.180 1.00 34.05 83 CYS C C 1
ATOM 1329 O O . CYS B 1 24 ? -16.633 -26.923 -48.267 1.00 33.33 83 CYS C O 1
ATOM 1332 N N . CYS B 1 25 ? -15.582 -28.401 -46.921 1.00 29.86 84 CYS C N 1
ATOM 1333 C CA . CYS B 1 25 ? -15.663 -29.541 -47.839 1.00 30.19 84 CYS C CA 1
ATOM 1334 C C . CYS B 1 25 ? -15.990 -30.761 -46.982 1.00 31.94 84 CYS C C 1
ATOM 1335 O O . CYS B 1 25 ? -15.889 -30.686 -45.754 1.00 30.46 84 CYS C O 1
ATOM 1338 N N . PRO B 1 26 ? -16.392 -31.881 -47.609 1.00 29.46 85 PRO C N 1
ATOM 1339 C CA . PRO B 1 26 ? -16.454 -33.100 -46.792 1.00 28.81 85 PRO C CA 1
ATOM 1340 C C . PRO B 1 26 ? -15.091 -33.329 -46.138 1.00 29.07 85 PRO C C 1
ATOM 1341 O O . PRO B 1 26 ? -14.052 -33.070 -46.766 1.00 28.86 85 PRO C O 1
ATOM 1345 N N . ILE B 1 27 ? -15.104 -33.798 -44.895 1.00 29.59 86 ILE C N 1
ATOM 1346 C CA . ILE B 1 27 ? -13.915 -33.854 -44.041 1.00 29.75 86 ILE C CA 1
ATOM 1347 C C . ILE B 1 27 ? -12.675 -34.538 -44.660 1.00 30.87 86 ILE C C 1
ATOM 1348 O O . ILE B 1 27 ? -11.543 -34.140 -44.372 1.00 29.83 86 ILE C O 1
ATOM 1353 N N . ASP B 1 28 ? -12.878 -35.526 -45.534 1.00 30.07 87 ASP C N 1
ATOM 1354 C CA . ASP B 1 28 ? -11.743 -36.209 -46.175 1.00 32.66 87 ASP C CA 1
ATOM 1355 C C . ASP B 1 28 ? -11.257 -35.558 -47.465 1.00 29.90 87 ASP C C 1
ATOM 1356 O O . ASP B 1 28 ? -10.201 -35.926 -47.983 1.00 28.37 87 ASP C O 1
ATOM 1361 N N . TRP B 1 29 ? -12.023 -34.609 -47.995 1.00 29.59 88 TRP C N 1
ATOM 1362 C CA . TRP B 1 29 ? -11.708 -34.054 -49.320 1.00 28.49 88 TRP C CA 1
ATOM 1363 C C . TRP B 1 29 ? -10.695 -32.919 -49.272 1.00 27.29 88 TRP C C 1
ATOM 1364 O O . TRP B 1 29 ? -10.392 -32.401 -48.203 1.00 29.20 88 TRP C O 1
ATOM 1375 N N . ARG B 1 30 ? -10.164 -32.555 -50.435 1.00 29.76 89 ARG C N 1
ATOM 1376 C CA . ARG B 1 30 ? -9.187 -31.479 -50.543 1.00 24.37 89 ARG C CA 1
ATOM 1377 C C . ARG B 1 30 ? -9.854 -30.218 -51.101 1.00 31.17 89 ARG C C 1
ATOM 1378 O O . ARG B 1 30 ? -10.481 -30.257 -52.171 1.00 29.39 89 ARG C O 1
ATOM 1386 N N . ALA B 1 31 ? -9.684 -29.098 -50.400 1.00 27.42 90 ALA C N 1
ATOM 1387 C CA . ALA B 1 31 ? -10.345 -27.838 -50.747 1.00 29.69 90 ALA C CA 1
ATOM 1388 C C . ALA B 1 31 ? -9.482 -26.958 -51.651 1.00 30.19 90 ALA C C 1
ATOM 1389 O O . ALA B 1 31 ? -8.276 -26.842 -51.444 1.00 29.55 90 ALA C O 1
ATOM 1391 N N . PHE B 1 32 ? -10.098 -26.307 -52.635 1.00 26.02 91 PHE C N 1
ATOM 1392 C CA . PHE B 1 32 ? -9.379 -25.340 -53.464 1.00 28.22 91 PHE C CA 1
ATOM 1393 C C . PHE B 1 32 ? -10.360 -24.458 -54.214 1.00 30.16 91 PHE C C 1
ATOM 1394 O O . PHE B 1 32 ? -11.185 -24.961 -54.989 1.00 26.71 91 PHE C O 1
ATOM 1402 N N . GLN B 1 33 ? -10.272 -23.150 -53.972 1.00 31.40 92 GLN C N 1
ATOM 1403 C CA . GLN B 1 33 ? -11.109 -22.172 -54.664 1.00 30.48 92 GLN C CA 1
ATOM 1404 C C . GLN B 1 33 ? -12.576 -22.598 -54.725 1.00 28.86 92 GLN C C 1
ATOM 1405 O O . GLN B 1 33 ? -13.157 -22.763 -55.805 1.00 32.65 92 GLN C O 1
ATOM 1411 N N . SER B 1 34 ? -13.137 -22.806 -53.542 1.00 28.45 93 SER C N 1
ATOM 1412 C CA . SER B 1 34 ? -14.559 -23.098 -53.334 1.00 33.04 93 SER C CA 1
ATOM 1413 C C . SER B 1 34 ? -15.072 -24.419 -53.930 1.00 28.39 93 SER C C 1
ATOM 1414 O O . SER B 1 34 ? -16.280 -24.676 -53.932 1.00 31.98 93 SER C O 1
ATOM 1417 N N . ASN B 1 35 ? -14.166 -25.268 -54.404 1.00 27.41 94 ASN C N 1
ATOM 1418 C CA . ASN B 1 35 ? -14.540 -26.649 -54.725 1.00 29.35 94 ASN C CA 1
ATOM 1419 C C . ASN B 1 35 ? -13.779 -27.658 -53.850 1.00 29.48 94 ASN C C 1
ATOM 1420 O O . ASN B 1 35 ? -12.829 -27.301 -53.146 1.00 25.89 94 ASN C O 1
ATOM 1425 N N . CYS B 1 36 ? -14.211 -28.914 -53.900 1.00 27.56 95 CYS C N 1
ATOM 1426 C CA . CYS B 1 36 ? -13.623 -29.967 -53.093 1.00 25.89 95 CYS C CA 1
ATOM 1427 C C . CYS B 1 36 ? -13.270 -31.153 -53.991 1.00 29.21 95 CYS C C 1
ATOM 1428 O O . CYS B 1 36 ? -14.072 -31.535 -54.852 1.00 28.99 95 CYS C O 1
ATOM 1431 N N . TYR B 1 37 ? -12.087 -31.735 -53.785 1.00 25.67 96 TYR C N 1
ATOM 1432 C CA . TYR B 1 37 ? -11.599 -32.811 -54.650 1.00 26.06 96 TYR C CA 1
ATOM 1433 C C . TYR B 1 37 ? -11.230 -34.066 -53.850 1.00 29.33 96 TYR C C 1
ATOM 1434 O O . TYR B 1 37 ? -10.926 -33.989 -52.659 1.00 26.46 96 TYR C O 1
ATOM 1443 N N . PHE B 1 38 ? -11.246 -35.214 -54.524 1.00 27.72 97 PHE C N 1
ATOM 1444 C CA . PHE B 1 38 ? -11.148 -36.512 -53.861 1.00 29.63 97 PHE C CA 1
ATOM 1445 C C . PHE B 1 38 ? -10.546 -37.522 -54.833 1.00 27.12 97 PHE C C 1
ATOM 1446 O O . PHE B 1 38 ? -11.275 -38.164 -55.600 1.00 26.32 97 PHE C O 1
ATOM 1454 N N . PRO B 1 39 ? -9.208 -37.651 -54.824 1.00 27.34 98 PRO C N 1
ATOM 1455 C CA . PRO B 1 39 ? -8.571 -38.631 -55.705 1.00 26.10 98 PRO C CA 1
ATOM 1456 C C . PRO B 1 39 ? -8.687 -40.025 -55.097 1.00 25.48 98 PRO C C 1
ATOM 1457 O O . PRO B 1 39 ? -8.498 -40.198 -53.892 1.00 27.60 98 PRO C O 1
ATOM 1461 N N . LEU B 1 40 ? -9.026 -40.999 -55.931 1.00 23.35 99 LEU C N 1
ATOM 1462 C CA . LEU B 1 40 ? -9.240 -42.359 -55.483 1.00 24.03 99 LEU C CA 1
ATOM 1463 C C . LEU B 1 40 ? -8.433 -43.298 -56.376 1.00 29.81 99 LEU C C 1
ATOM 1464 O O . LEU B 1 40 ? -8.416 -43.143 -57.615 1.00 26.35 99 LEU C O 1
ATOM 1469 N N . THR B 1 41 ? -7.762 -44.266 -55.754 1.00 26.66 100 THR C N 1
ATOM 1470 C CA . THR B 1 41 ? -6.725 -45.039 -56.450 1.00 24.51 100 THR C CA 1
ATOM 1471 C C . THR B 1 41 ? -7.123 -46.403 -57.017 1.00 29.99 100 THR C C 1
ATOM 1472 O O . THR B 1 41 ? -6.416 -46.923 -57.878 1.00 31.43 100 THR C O 1
ATOM 1476 N N . ASP B 1 42 ? -8.211 -47.003 -56.532 1.00 28.88 101 ASP C N 1
ATOM 1477 C CA . ASP B 1 42 ? -8.633 -48.310 -57.057 1.00 28.97 101 ASP C CA 1
ATOM 1478 C C . ASP B 1 42 ? -9.066 -48.215 -58.530 1.00 28.65 101 ASP C C 1
ATOM 1479 O O . ASP B 1 42 ? -9.677 -47.225 -58.947 1.00 30.52 101 ASP C O 1
ATOM 1484 N N . ASN B 1 43 ? -8.739 -49.234 -59.317 1.00 22.96 102 ASN C N 1
ATOM 1485 C CA . ASN B 1 43 ? -9.029 -49.218 -60.751 1.00 26.18 102 ASN C CA 1
ATOM 1486 C C . ASN B 1 43 ? -10.508 -49.403 -61.087 1.00 28.46 102 ASN C C 1
ATOM 1487 O O . ASN B 1 43 ? -11.155 -50.299 -60.548 1.00 26.12 102 ASN C O 1
ATOM 1492 N N . LYS B 1 44 ? -11.034 -48.545 -61.970 1.00 26.06 103 LYS C N 1
ATOM 1493 C CA . LYS B 1 44 ? -12.379 -48.690 -62.545 1.00 22.31 103 LYS C CA 1
ATOM 1494 C C . LYS B 1 44 ? -12.363 -48.165 -63.980 1.00 29.71 103 LYS C C 1
ATOM 1495 O O . LYS B 1 44 ? -11.479 -47.387 -64.339 1.00 28.73 103 LYS C O 1
ATOM 1501 N N . THR B 1 45 ? -13.345 -48.558 -64.788 1.00 23.88 104 THR C N 1
ATOM 1502 C CA . THR B 1 45 ? -13.527 -47.968 -66.110 1.00 22.56 104 THR C CA 1
ATOM 1503 C C . THR B 1 45 ? -13.993 -46.519 -65.950 1.00 27.32 104 THR C C 1
ATOM 1504 O O . THR B 1 45 ? -14.327 -46.078 -64.845 1.00 26.83 104 THR C O 1
ATOM 1508 N N . TRP B 1 46 ? -14.027 -45.766 -67.040 1.00 25.85 105 TRP C N 1
ATOM 1509 C CA . TRP B 1 46 ? -14.473 -44.376 -66.946 1.00 25.90 105 TRP C CA 1
ATOM 1510 C C . TRP B 1 46 ? -15.922 -44.285 -66.444 1.00 27.91 105 TRP C C 1
ATOM 1511 O O . TRP B 1 46 ? -16.234 -43.501 -65.547 1.00 27.92 105 TRP C O 1
ATOM 1522 N N . ALA B 1 47 ? -16.808 -45.088 -67.026 1.00 27.87 106 ALA C N 1
ATOM 1523 C CA . ALA B 1 47 ? -18.220 -45.045 -66.650 1.00 29.75 106 ALA C CA 1
ATOM 1524 C C . ALA B 1 47 ? -18.425 -45.475 -65.199 1.00 27.19 106 ALA C C 1
ATOM 1525 O O . ALA B 1 47 ? -19.222 -44.884 -64.477 1.00 31.57 106 ALA C O 1
ATOM 1527 N N . GLU B 1 48 ? -17.702 -46.505 -64.771 1.00 29.89 107 GLU C N 1
ATOM 1528 C CA . GLU B 1 48 ? -17.777 -46.958 -63.383 1.00 29.61 107 GLU C CA 1
ATOM 1529 C C . GLU B 1 48 ? -17.236 -45.906 -62.422 1.00 27.45 107 GLU C C 1
ATOM 1530 O O . GLU B 1 48 ? -17.729 -45.756 -61.302 1.00 32.01 107 GLU C O 1
ATOM 1536 N N . SER B 1 49 ? -16.215 -45.185 -62.869 1.00 25.71 108 SER C N 1
ATOM 1537 C CA . 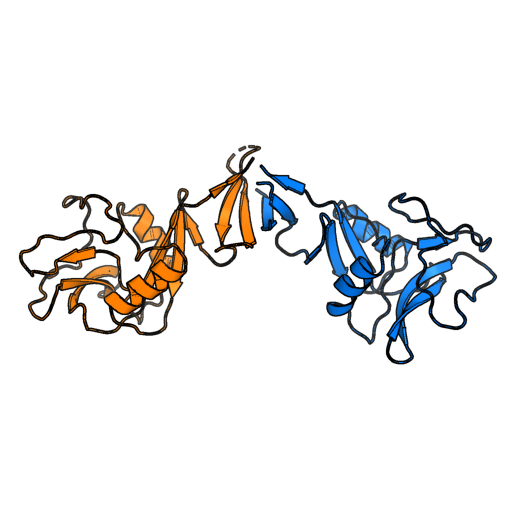SER B 1 49 ? -15.628 -44.102 -62.088 1.00 28.59 108 SER C CA 1
ATOM 1538 C C . SER B 1 49 ? -16.629 -42.969 -61.895 1.00 30.17 108 SER C C 1
ATOM 1539 O O . SER B 1 49 ? -16.808 -42.467 -60.771 1.00 29.81 108 SER C O 1
ATOM 1542 N N . GLU B 1 50 ? -17.290 -42.570 -62.980 1.00 26.96 109 GLU C N 1
ATOM 1543 C CA . GLU B 1 50 ? -18.295 -41.506 -62.887 1.00 28.17 109 GLU C CA 1
ATOM 1544 C C . GLU B 1 50 ? -19.474 -41.933 -61.997 1.00 30.08 109 GLU C C 1
ATOM 1545 O O . GLU B 1 50 ? -19.953 -41.160 -61.170 1.00 29.82 109 GLU C O 1
ATOM 1551 N N . ARG B 1 51 ? -19.911 -43.180 -62.135 1.00 31.16 110 ARG C N 1
ATOM 1552 C CA . ARG B 1 51 ? -20.930 -43.710 -61.228 1.00 35.61 110 ARG C CA 1
ATOM 1553 C C . ARG B 1 51 ? -20.500 -43.642 -59.754 1.00 34.52 110 ARG C C 1
ATOM 1554 O O . ARG B 1 51 ? -21.297 -43.305 -58.877 1.00 33.24 110 ARG C O 1
ATOM 1562 N N . ASN B 1 52 ? -19.237 -43.955 -59.486 1.00 33.24 111 ASN C N 1
ATOM 1563 C CA . ASN B 1 52 ? -18.726 -43.872 -58.124 1.00 30.71 111 ASN C CA 1
ATOM 1564 C C . ASN B 1 52 ? -18.752 -42.431 -57.593 1.00 33.14 111 ASN C C 1
ATOM 1565 O O . ASN B 1 52 ? -19.221 -42.186 -56.482 1.00 30.60 111 ASN C O 1
ATOM 1570 N N . CYS B 1 53 ? -18.272 -41.481 -58.395 1.00 29.85 112 CYS C N 1
ATOM 1571 C CA . CYS B 1 53 ? -18.360 -40.061 -58.040 1.00 30.55 112 CYS C CA 1
ATOM 1572 C C . CYS B 1 53 ? -19.815 -39.619 -57.846 1.00 34.60 112 CYS C C 1
ATOM 1573 O O . CYS B 1 53 ? -20.154 -38.900 -56.890 1.00 31.90 112 CYS C O 1
ATOM 1576 N N . SER B 1 54 ? -20.662 -40.060 -58.770 1.00 31.70 113 SER C N 1
ATOM 1577 C CA . SER B 1 54 ? -22.082 -39.720 -58.783 1.00 34.46 113 SER C CA 1
ATOM 1578 C C . SER B 1 54 ? -22.782 -40.134 -57.485 1.00 32.05 113 SER C C 1
ATOM 1579 O O . SER B 1 54 ? -23.535 -39.355 -56.904 1.00 33.36 113 SER C O 1
ATOM 1582 N N . GLY B 1 55 ? -22.508 -41.350 -57.025 1.00 29.20 114 GLY C N 1
ATOM 1583 C CA . GLY B 1 55 ? -23.037 -41.831 -55.760 1.00 29.99 114 GLY C CA 1
ATOM 1584 C C . GLY B 1 55 ? -22.660 -40.996 -54.544 1.00 35.03 114 GLY C C 1
ATOM 1585 O O . GLY B 1 55 ? -23.249 -41.157 -53.475 1.00 35.73 114 GLY C O 1
ATOM 1586 N N . MET B 1 56 ? -21.673 -40.116 -54.685 1.00 31.89 115 MET C N 1
ATOM 1587 C CA . MET B 1 56 ? -21.299 -39.237 -53.582 1.00 33.70 115 MET C CA 1
ATOM 1588 C C . MET B 1 56 ? -21.741 -37.834 -53.908 1.00 33.64 115 MET C C 1
ATOM 1589 O O . MET B 1 56 ? -21.267 -36.871 -53.302 1.00 31.22 115 MET C O 1
ATOM 1594 N N . GLY B 1 57 ? -22.639 -37.716 -54.881 1.00 31.66 116 GLY C N 1
ATOM 1595 C CA . GLY B 1 57 ? -23.143 -36.410 -55.270 1.00 31.08 116 GLY C CA 1
ATOM 1596 C C . GLY B 1 57 ? -22.071 -35.611 -55.985 1.00 32.95 116 GLY C C 1
ATOM 1597 O O . GLY B 1 57 ? -22.165 -34.388 -56.121 1.00 34.10 116 GLY C O 1
ATOM 1598 N N . ALA B 1 58 ? -21.044 -36.305 -56.463 1.00 29.62 117 ALA C N 1
ATOM 1599 C CA . ALA B 1 58 ? -19.928 -35.625 -57.101 1.00 31.22 117 ALA C CA 1
ATOM 1600 C C . ALA B 1 58 ? -19.885 -35.942 -58.602 1.00 30.34 117 ALA C C 1
ATOM 1601 O O . ALA B 1 58 ? -20.741 -36.670 -59.110 1.00 29.79 117 ALA C O 1
ATOM 1603 N N . HIS B 1 59 ? -18.903 -35.390 -59.311 1.00 26.41 118 HIS C N 1
ATOM 1604 C CA . HIS B 1 59 ? -18.638 -35.806 -60.687 1.00 29.36 118 HIS C CA 1
ATOM 1605 C C . HIS B 1 59 ? -17.138 -35.995 -60.872 1.00 28.26 118 HIS C C 1
ATOM 1606 O O . HIS B 1 59 ? -16.334 -35.435 -60.109 1.00 23.57 118 HIS C O 1
ATOM 1613 N N . LEU B 1 60 ? -16.766 -36.765 -61.893 1.00 24.87 119 LEU C N 1
ATO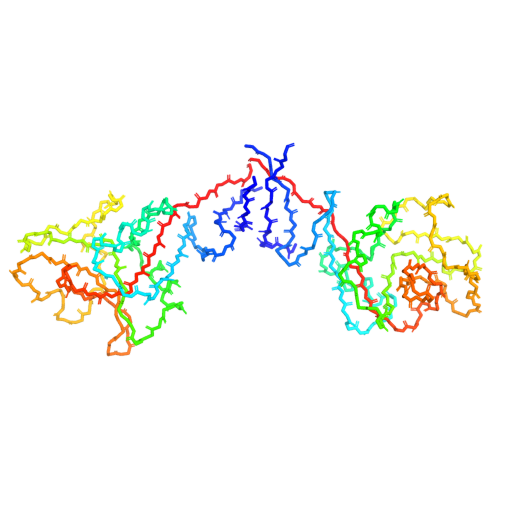M 1614 C CA . LEU B 1 60 ? -15.373 -36.853 -62.341 1.00 27.85 119 LEU C CA 1
ATOM 1615 C C . LEU B 1 60 ? -14.854 -35.419 -62.556 1.00 26.53 119 LEU C C 1
ATOM 1616 O O . LEU B 1 60 ? -15.580 -34.557 -63.057 1.00 24.36 119 LEU C O 1
ATOM 1621 N N . MET B 1 61 ? -13.613 -35.155 -62.162 1.00 24.51 120 MET C N 1
ATOM 1622 C CA . MET B 1 61 ? -13.119 -33.777 -62.090 1.00 25.92 120 MET C CA 1
ATOM 1623 C C . MET B 1 61 ? -13.133 -33.030 -63.425 1.00 28.20 120 MET C C 1
ATOM 1624 O O . MET B 1 61 ? -12.723 -33.563 -64.462 1.00 24.68 120 MET C O 1
ATOM 1629 N N . THR B 1 62 ? -13.626 -31.795 -63.387 1.00 26.88 121 THR C N 1
ATOM 1630 C CA . THR B 1 62 ? -13.437 -30.865 -64.480 1.00 26.71 121 THR C CA 1
ATOM 1631 C C . THR B 1 62 ? -12.199 -30.020 -64.172 1.00 28.17 121 THR C C 1
ATOM 1632 O O . THR B 1 62 ? -12.022 -29.573 -63.042 1.00 24.05 121 THR C O 1
ATOM 1636 N N . ILE B 1 63 ? -11.333 -29.825 -65.166 1.00 25.00 122 ILE C N 1
ATOM 1637 C CA . ILE B 1 63 ? -10.177 -28.939 -65.019 1.00 26.37 122 ILE C CA 1
ATOM 1638 C C . ILE B 1 63 ? -10.293 -27.748 -65.982 1.00 27.47 122 ILE C C 1
ATOM 1639 O O . ILE B 1 63 ? -10.233 -27.930 -67.195 1.00 24.70 122 ILE C O 1
ATOM 1644 N N . SER B 1 64 ? -10.468 -26.540 -65.436 1.00 27.80 123 SER C N 1
ATOM 1645 C CA . SER B 1 64 ? -10.650 -25.323 -66.246 1.00 30.73 123 SER C CA 1
ATOM 1646 C C . SER B 1 64 ? -9.436 -24.390 -66.261 1.00 31.52 123 SER C C 1
ATOM 1647 O O . SER B 1 64 ? -9.294 -23.560 -67.154 1.00 37.83 123 SER C O 1
ATOM 1650 N N . THR B 1 65 ? -8.575 -24.499 -65.259 1.00 31.26 124 THR C N 1
ATOM 1651 C CA . THR B 1 65 ? -7.419 -23.616 -65.182 1.00 30.61 124 THR C CA 1
ATOM 1652 C C . THR B 1 65 ? -6.173 -24.381 -64.793 1.00 29.91 124 THR C C 1
ATOM 1653 O O . THR B 1 65 ? -6.246 -25.423 -64.124 1.00 26.51 124 THR C O 1
ATOM 1657 N N . GLU B 1 66 ? -5.024 -23.840 -65.189 1.00 28.43 125 GLU C N 1
ATOM 1658 C CA . GLU B 1 66 ? -3.752 -24.425 -64.807 1.00 30.89 125 GLU C CA 1
ATOM 1659 C C . GLU B 1 66 ? -3.584 -24.487 -63.286 1.00 30.35 125 GLU C C 1
ATOM 1660 O O . GLU B 1 66 ? -3.016 -25.447 -62.768 1.00 28.58 125 GLU C O 1
ATOM 1666 N N . ALA B 1 67 ? -4.073 -23.467 -62.578 1.00 27.20 126 ALA C N 1
ATOM 1667 C CA . ALA B 1 67 ? -3.924 -23.421 -61.128 1.00 28.60 126 ALA C CA 1
ATOM 1668 C C . ALA B 1 67 ? -4.715 -24.555 -60.494 1.00 27.45 126 ALA C C 1
ATOM 1669 O O . ALA B 1 67 ? -4.292 -25.149 -59.498 1.00 27.07 126 ALA C O 1
ATOM 1671 N N . GLU B 1 68 ? -5.867 -24.863 -61.078 1.00 28.46 127 GLU C N 1
ATOM 1672 C CA . GLU B 1 68 ? -6.673 -25.965 -60.567 1.00 28.82 127 GLU C CA 1
ATOM 1673 C C . GLU B 1 68 ? -5.907 -27.291 -60.746 1.00 27.51 127 GLU C C 1
ATOM 1674 O O . GLU B 1 68 ? -5.858 -28.131 -59.841 1.00 26.05 127 GLU C O 1
ATOM 1680 N N . GLN B 1 69 ? -5.277 -27.461 -61.902 1.00 26.98 128 GLN C N 1
ATOM 1681 C CA . GLN B 1 69 ? -4.482 -28.663 -62.154 1.00 28.27 128 GLN C CA 1
ATOM 1682 C C . GLN B 1 69 ? -3.244 -28.745 -61.259 1.00 28.23 128 GLN C C 1
ATOM 1683 O O . GLN B 1 69 ? -2.957 -29.800 -60.675 1.00 28.02 128 GLN C O 1
ATOM 1689 N N . ASN B 1 70 ? -2.505 -27.643 -61.156 1.00 24.92 129 ASN C N 1
ATOM 1690 C CA . ASN B 1 70 ? -1.362 -27.589 -60.237 1.00 29.78 129 ASN C CA 1
ATOM 1691 C C . ASN B 1 70 ? -1.724 -27.928 -58.783 1.00 27.56 129 ASN C C 1
ATOM 1692 O O . ASN B 1 70 ? -0.888 -28.422 -58.022 1.00 28.36 129 ASN C O 1
ATOM 1697 N N . PHE B 1 71 ? -2.965 -27.660 -58.393 1.00 27.23 130 PHE C N 1
ATOM 1698 C CA . PHE B 1 71 ? -3.419 -28.060 -57.068 1.00 26.03 130 PHE C CA 1
ATOM 1699 C C . PHE B 1 71 ? -3.621 -29.567 -56.981 1.00 26.52 130 PHE C C 1
ATOM 1700 O O . PHE B 1 71 ? -3.153 -30.218 -56.039 1.00 28.20 130 PHE C O 1
ATOM 1708 N N . ILE B 1 72 ? -4.331 -30.136 -57.950 1.00 24.14 131 ILE C N 1
ATOM 1709 C CA . ILE B 1 72 ? -4.747 -31.518 -57.788 1.00 23.84 131 ILE C CA 1
ATOM 1710 C C . ILE B 1 72 ? -3.564 -32.491 -57.844 1.00 24.98 131 ILE C C 1
ATOM 1711 O O . ILE B 1 72 ? -3.525 -33.473 -57.086 1.00 22.03 131 ILE C O 1
ATOM 1716 N N . ILE B 1 73 ? -2.582 -32.184 -58.692 1.00 23.65 132 ILE C N 1
ATOM 1717 C CA . ILE B 1 73 ? -1.498 -33.123 -58.984 1.00 24.49 132 ILE C CA 1
ATOM 1718 C C . ILE B 1 73 ? -0.568 -33.362 -57.796 1.00 27.39 132 ILE C C 1
ATOM 1719 O O . ILE B 1 73 ? 0.215 -34.316 -57.790 1.00 25.48 132 ILE C O 1
ATOM 1724 N N . GLN B 1 74 ? -0.645 -32.493 -56.795 1.00 26.36 133 GLN C N 1
ATOM 1725 C CA . GLN B 1 74 ? 0.100 -32.699 -55.556 1.00 28.47 133 GLN C CA 1
ATOM 1726 C C . GLN B 1 74 ? -0.315 -33.989 -54.834 1.00 24.58 133 GLN C C 1
ATOM 1727 O O . GLN B 1 74 ? 0.506 -34.629 -54.183 1.00 25.84 133 GLN C O 1
ATOM 1733 N N . PHE B 1 75 ? -1.587 -34.364 -54.959 1.00 25.90 134 PHE C N 1
ATOM 1734 C CA . PHE B 1 75 ? -2.155 -35.504 -54.220 1.00 27.48 134 PHE C CA 1
ATOM 1735 C C . PHE B 1 75 ? -2.167 -36.817 -55.003 1.00 27.20 134 PHE C C 1
ATOM 1736 O O . PHE B 1 75 ? -2.715 -37.826 -54.542 1.00 27.95 134 PHE C O 1
ATOM 1744 N N . LEU B 1 76 ? -1.572 -36.793 -56.195 1.00 26.41 135 LEU C N 1
ATOM 1745 C CA . LEU B 1 76 ? -1.628 -37.920 -57.121 1.00 24.54 135 LEU C CA 1
ATOM 1746 C C . LEU B 1 76 ? -0.386 -38.799 -57.050 1.00 24.20 135 LEU C C 1
ATOM 1747 O O . LEU B 1 76 ? 0.720 -38.310 -56.815 1.00 27.87 135 LEU C O 1
ATOM 1752 N N . ASP B 1 77 ? -0.571 -40.097 -57.287 1.00 25.03 136 ASP C N 1
ATOM 1753 C CA . ASP B 1 77 ? 0.534 -41.049 -57.336 1.00 22.75 136 ASP C CA 1
ATOM 1754 C C . ASP B 1 77 ? 1.116 -41.036 -58.761 1.00 25.69 136 ASP C C 1
ATOM 1755 O O . ASP B 1 77 ? 0.432 -41.378 -59.730 1.00 22.61 136 ASP C O 1
ATOM 1760 N N . ARG B 1 78 ? 2.380 -40.657 -58.903 1.00 22.89 137 ARG C N 1
ATOM 1761 C CA . ARG B 1 78 ? 2.978 -40.577 -60.235 1.00 24.18 137 ARG C CA 1
ATOM 1762 C C . ARG B 1 78 ? 3.028 -41.884 -61.015 1.00 25.55 137 ARG C C 1
ATOM 1763 O O . ARG B 1 78 ? 3.386 -41.878 -62.195 1.00 22.44 137 ARG C O 1
ATOM 1771 N N . ARG B 1 79 ? 2.704 -43.001 -60.363 1.00 22.96 138 ARG C N 1
ATOM 1772 C CA . ARG B 1 79 ? 2.695 -44.293 -61.056 1.00 27.64 138 ARG C CA 1
ATOM 1773 C C . ARG B 1 79 ? 1.357 -44.543 -61.762 1.00 21.94 138 ARG C C 1
ATOM 1774 O O . ARG B 1 79 ? 1.239 -45.437 -62.599 1.00 25.03 138 ARG C O 1
ATOM 1782 N N . LEU B 1 80 ? 0.346 -43.761 -61.407 1.00 23.00 139 LEU C N 1
ATOM 1783 C CA . LEU B 1 80 ? -1.021 -44.070 -61.814 1.00 22.58 139 LEU C CA 1
ATOM 1784 C C . LEU B 1 80 ? -1.566 -43.034 -62.783 1.00 23.62 139 LEU C C 1
ATOM 1785 O O . LEU B 1 80 ? -1.114 -41.879 -62.790 1.00 22.36 139 LEU C O 1
ATOM 1790 N N . SER B 1 81 ? -2.530 -43.460 -63.600 1.00 22.17 140 SER C N 1
ATOM 1791 C CA . SER B 1 81 ? -3.319 -42.551 -64.425 1.00 20.89 140 SER C CA 1
ATOM 1792 C C . SER B 1 81 ? -4.626 -42.250 -63.668 1.00 25.11 140 SER C C 1
ATOM 1793 O O . SER B 1 81 ? -5.202 -43.134 -63.020 1.00 21.66 140 SER C O 1
ATOM 1796 N N . TYR B 1 82 ? -5.086 -41.001 -63.721 1.00 24.91 141 TYR C N 1
ATOM 1797 C CA . TYR B 1 82 ? -6.346 -40.637 -63.071 1.00 20.59 141 TYR C CA 1
ATOM 1798 C C . TYR B 1 82 ? -7.379 -40.077 -64.054 1.00 24.41 141 TYR C C 1
ATOM 1799 O O . TYR B 1 82 ? -7.128 -39.060 -64.719 1.00 20.64 141 TYR C O 1
ATOM 1808 N N . PHE B 1 83 ? -8.547 -40.718 -64.111 1.00 23.10 142 PHE C N 1
ATOM 1809 C CA . PHE B 1 83 ? -9.622 -40.308 -65.022 1.00 20.77 142 PHE C CA 1
ATOM 1810 C C . PHE B 1 83 ? -10.141 -38.912 -64.695 1.00 25.66 142 PHE C C 1
ATOM 1811 O O . PHE B 1 83 ? -10.352 -38.585 -63.523 1.00 22.68 142 PHE C O 1
ATOM 1819 N N . LEU B 1 84 ? -10.322 -38.091 -65.731 1.00 21.13 143 LEU C N 1
ATOM 1820 C CA . LEU B 1 84 ? -11.002 -36.802 -65.612 1.00 23.20 143 LEU C CA 1
ATOM 1821 C C . LEU B 1 84 ? -12.420 -36.913 -66.192 1.00 27.49 143 LEU C C 1
ATOM 1822 O O . LEU B 1 84 ? -12.786 -37.944 -66.763 1.00 24.94 143 LEU C O 1
ATOM 1827 N N . GLY B 1 85 ? -13.201 -35.840 -66.075 1.00 26.54 144 GLY C N 1
ATOM 1828 C CA . GLY B 1 85 ? -14.566 -35.843 -66.575 1.00 27.04 144 GLY C CA 1
ATOM 1829 C C . GLY B 1 85 ? -14.727 -35.637 -68.072 1.00 25.52 144 GLY C C 1
ATOM 1830 O O . GLY B 1 85 ? -15.857 -35.573 -68.561 1.00 27.77 144 GLY C O 1
ATOM 1831 N N . LEU B 1 86 ? -13.615 -35.533 -68.803 1.00 24.69 145 LEU C N 1
ATOM 1832 C CA . LEU B 1 86 ? -13.651 -35.136 -70.221 1.00 27.08 145 LEU C CA 1
ATOM 1833 C C . LEU B 1 86 ? -13.813 -36.346 -71.138 1.00 32.49 145 LEU C C 1
ATOM 1834 O O . LEU B 1 86 ? -12.987 -37.270 -71.110 1.00 28.31 145 LEU C O 1
ATOM 1839 N N . ARG B 1 87 ? -14.856 -36.324 -71.967 1.00 27.81 146 ARG C N 1
ATOM 1840 C CA . ARG B 1 87 ? -15.139 -37.432 -72.872 1.00 28.08 146 ARG C CA 1
ATOM 1841 C C . ARG B 1 87 ? -15.579 -36.961 -74.267 1.00 30.61 146 ARG C C 1
ATOM 1842 O O . ARG B 1 87 ? -16.296 -35.976 -74.403 1.00 32.16 146 ARG C O 1
ATOM 1850 N N . ASP B 1 88 ? -15.106 -37.659 -75.297 1.00 32.40 147 ASP C N 1
ATOM 1851 C CA . ASP B 1 88 ? -15.533 -37.451 -76.683 1.00 32.71 147 ASP C CA 1
ATOM 1852 C C . ASP B 1 88 ? -16.026 -38.822 -77.141 1.00 36.47 147 ASP C C 1
ATOM 1853 O O . ASP B 1 88 ? -15.238 -39.647 -77.638 1.00 37.19 147 ASP C O 1
ATOM 1858 N N . GLU B 1 89 ? -17.313 -39.097 -76.935 1.00 35.64 148 GLU C N 1
ATOM 1859 C CA . GLU B 1 89 ? -17.782 -40.484 -77.043 1.00 39.67 148 GLU C CA 1
ATOM 1860 C C . GLU B 1 89 ? -17.992 -41.015 -78.459 1.00 42.88 148 GLU C C 1
ATOM 1861 O O . GLU B 1 89 ? -17.978 -42.227 -78.668 1.00 43.32 148 GLU C O 1
ATOM 1867 N N . ASN B 1 90 ? -18.168 -40.121 -79.428 1.00 42.98 149 ASN C N 1
ATOM 1868 C CA . ASN B 1 90 ? -18.289 -40.542 -80.827 1.00 44.87 149 ASN C CA 1
ATOM 1869 C C . ASN B 1 90 ? -17.012 -40.301 -81.620 1.00 45.31 149 ASN C C 1
ATOM 1870 O O . ASN B 1 90 ? -17.028 -40.324 -82.853 1.00 47.55 149 ASN C O 1
ATOM 1875 N N . ALA B 1 91 ? -15.917 -40.049 -80.901 1.00 40.76 150 ALA C N 1
ATOM 1876 C CA . ALA B 1 91 ? -14.585 -39.931 -81.499 1.00 41.12 150 ALA C CA 1
ATOM 1877 C C . ALA B 1 91 ? -14.512 -38.915 -82.625 1.00 40.84 150 ALA C C 1
ATOM 1878 O O . ALA B 1 91 ? -13.708 -39.063 -83.541 1.00 46.03 150 ALA C O 1
ATOM 1880 N N . LYS B 1 92 ? -15.343 -37.882 -82.547 1.00 40.21 151 LYS C N 1
ATOM 1881 C CA . LYS B 1 92 ? -15.345 -36.833 -83.552 1.00 44.44 151 LYS C CA 1
ATOM 1882 C C . LYS B 1 92 ? -14.651 -35.577 -83.037 1.00 42.42 151 LYS C C 1
ATOM 1883 O O . LYS B 1 92 ? -14.780 -34.505 -83.621 1.00 44.06 151 LYS C O 1
ATOM 1889 N N . GLY B 1 93 ? -13.916 -35.718 -81.939 1.00 42.73 152 GLY C N 1
ATOM 1890 C CA . GLY B 1 93 ? -13.205 -34.595 -81.344 1.00 40.50 152 GLY C CA 1
ATOM 1891 C C . GLY B 1 93 ? -14.125 -33.603 -80.648 1.00 37.26 152 GLY C C 1
ATOM 1892 O O . GLY B 1 93 ? -13.794 -32.423 -80.522 1.00 37.80 152 GLY C O 1
ATOM 1893 N N . GLN B 1 94 ? -15.289 -34.079 -80.213 1.00 37.67 153 GLN C N 1
ATOM 1894 C CA . GLN B 1 94 ? -16.245 -33.247 -79.486 1.00 40.28 153 GLN C CA 1
ATOM 1895 C C . GLN B 1 94 ? -16.139 -33.524 -77.988 1.00 35.47 153 GLN C C 1
ATOM 1896 O O . GLN B 1 94 ? -16.937 -34.277 -77.427 1.00 35.61 153 GLN C O 1
ATOM 1902 N N . TRP B 1 95 ? -15.143 -32.920 -77.348 1.00 30.83 154 TRP C N 1
ATOM 1903 C CA . TRP B 1 95 ? -14.903 -33.167 -75.932 1.00 33.59 154 TRP C CA 1
ATOM 1904 C C . TRP B 1 95 ? -15.970 -32.461 -75.098 1.00 30.77 154 TRP C C 1
ATOM 1905 O O . TRP B 1 95 ? -16.238 -31.284 -75.311 1.00 33.02 154 TRP C O 1
ATOM 1916 N N . ARG B 1 96 ? -16.577 -33.191 -74.164 1.00 28.59 155 ARG C N 1
ATOM 1917 C CA . ARG B 1 96 ? -17.562 -32.631 -73.244 1.00 28.63 155 ARG C CA 1
ATOM 1918 C C . ARG B 1 96 ? -17.251 -33.050 -71.813 1.00 32.18 155 ARG C C 1
ATOM 1919 O O . ARG B 1 96 ? -16.885 -34.204 -71.561 1.00 25.17 155 ARG C O 1
ATOM 1927 N N . TRP B 1 97 ? -17.407 -32.118 -70.878 1.00 28.27 156 TRP C N 1
ATOM 1928 C CA . TRP B 1 97 ? -17.266 -32.435 -69.467 1.00 28.26 156 TRP C CA 1
ATOM 1929 C C . TRP B 1 97 ? -18.555 -33.077 -68.944 1.00 29.66 156 TRP C C 1
ATOM 1930 O O . TRP B 1 97 ? -19.649 -32.542 -69.149 1.00 29.36 156 TRP C O 1
ATOM 1941 N N . VAL B 1 98 ? -18.430 -34.210 -68.259 1.00 27.52 157 VAL C N 1
ATOM 1942 C CA . VAL B 1 98 ? -19.607 -34.923 -67.765 1.00 28.83 157 VAL C CA 1
ATOM 1943 C C . VAL B 1 98 ? -20.418 -34.072 -66.776 1.00 30.71 157 VAL C C 1
ATOM 1944 O O . VAL B 1 98 ? -21.632 -34.242 -66.657 1.00 32.10 157 VAL C O 1
ATOM 1948 N N . ASP B 1 99 ? -19.764 -33.139 -66.087 1.00 27.41 158 ASP C N 1
ATOM 1949 C CA . ASP B 1 99 ? -20.486 -32.289 -65.134 1.00 31.92 158 ASP C CA 1
ATOM 1950 C C . ASP B 1 99 ? -21.131 -31.103 -65.859 1.00 30.02 158 ASP C C 1
ATOM 1951 O O . ASP B 1 99 ? -21.643 -30.173 -65.234 1.00 28.79 158 ASP C O 1
ATOM 1956 N N . GLN B 1 100 ? -21.059 -31.154 -67.189 1.00 34.11 159 GLN C N 1
ATOM 1957 C CA . GLN B 1 100 ? -21.687 -30.188 -68.102 1.00 30.31 159 GLN C CA 1
ATOM 1958 C C . GLN B 1 100 ? -21.080 -28.784 -68.153 1.00 32.93 159 GLN C C 1
ATOM 1959 O O . GLN B 1 100 ? -21.635 -27.890 -68.817 1.00 33.19 159 GLN C O 1
ATOM 1965 N N . THR B 1 101 ? -19.943 -28.594 -67.486 1.00 27.76 160 THR C N 1
ATOM 1966 C CA . THR B 1 101 ? -19.116 -27.411 -67.726 1.00 29.97 160 THR C CA 1
ATOM 1967 C C . THR B 1 101 ? -18.871 -27.286 -69.238 1.00 29.76 160 THR C C 1
ATOM 1968 O O . THR B 1 101 ? -18.503 -28.267 -69.887 1.00 29.60 160 THR C O 1
ATOM 1972 N N . PRO B 1 102 ? -19.104 -26.094 -69.814 1.00 31.17 161 PRO C N 1
ATOM 1973 C CA . PRO B 1 102 ? -18.798 -25.890 -71.242 1.00 31.67 161 PRO C CA 1
ATOM 1974 C C . PRO B 1 102 ? -17.314 -26.140 -71.524 1.00 30.56 161 PRO C C 1
ATOM 1975 O O . PRO B 1 102 ? -16.449 -25.630 -70.810 1.00 28.93 161 PRO C O 1
ATOM 1979 N N . PHE B 1 103 ? -17.017 -26.932 -72.545 1.00 29.61 162 PHE C N 1
ATOM 1980 C CA . PHE B 1 103 ? -15.629 -27.233 -72.856 1.00 30.67 162 PHE C CA 1
ATOM 1981 C C . PHE B 1 103 ? -14.930 -26.020 -73.446 1.00 28.98 162 PHE C C 1
ATOM 1982 O O . PHE B 1 103 ? -15.350 -25.507 -74.480 1.00 30.73 162 PHE C O 1
ATOM 1990 N N . ASN B 1 104 ? -13.858 -25.566 -72.803 1.00 30.59 163 ASN C N 1
ATOM 1991 C CA . ASN B 1 104 ? -13.058 -24.461 -73.333 1.00 30.17 163 ASN C CA 1
ATOM 1992 C C . ASN B 1 104 ? -11.776 -24.944 -74.032 1.00 31.76 163 ASN C C 1
ATOM 1993 O O . ASN B 1 104 ? -10.784 -25.279 -73.373 1.00 31.72 163 ASN C O 1
ATOM 1998 N N . PRO B 1 105 ? -11.782 -24.946 -75.377 1.00 32.30 164 PRO C N 1
ATOM 1999 C CA . PRO B 1 105 ? -10.664 -25.514 -76.148 1.00 31.13 164 PRO C CA 1
ATOM 2000 C C . PRO B 1 105 ? -9.372 -24.708 -76.037 1.00 30.91 164 PRO C C 1
ATOM 2001 O O . PRO B 1 105 ? -8.339 -25.150 -76.535 1.00 29.30 164 PRO C O 1
ATOM 2005 N N . ARG B 1 106 ? -9.428 -23.550 -75.389 1.00 29.68 165 ARG C N 1
ATOM 2006 C CA . ARG B 1 106 ? -8.242 -22.725 -75.192 1.00 30.10 165 ARG C CA 1
ATOM 2007 C C . ARG B 1 106 ? -7.590 -23.008 -73.834 1.00 34.12 165 ARG C C 1
ATOM 2008 O O . ARG B 1 106 ? -6.585 -22.393 -73.476 1.00 39.50 165 ARG C O 1
ATOM 2016 N N . ARG B 1 107 ? -8.185 -23.912 -73.064 1.00 29.70 166 ARG C N 1
ATOM 2017 C CA . ARG B 1 107 ? -7.590 -24.336 -71.794 1.00 34.31 166 ARG C CA 1
ATOM 2018 C C . ARG B 1 107 ? -7.493 -25.864 -71.732 1.00 28.91 166 ARG C C 1
ATOM 2019 O O . ARG B 1 107 ? -8.251 -26.517 -71.008 1.00 29.29 166 ARG C O 1
ATOM 2027 N N . VAL B 1 108 ? -6.583 -26.426 -72.521 1.00 26.65 167 VAL C N 1
ATOM 2028 C CA . VAL B 1 108 ? -6.341 -27.860 -72.507 1.00 27.24 167 VAL C CA 1
ATOM 2029 C C . VAL B 1 108 ? -4.894 -28.060 -72.117 1.00 27.63 167 VAL C C 1
ATOM 2030 O O . VAL B 1 108 ? -4.070 -27.169 -72.317 1.00 29.25 167 VAL C O 1
ATOM 2034 N N . PHE B 1 109 ? -4.587 -29.228 -71.560 1.00 29.60 168 PHE C N 1
ATOM 2035 C CA . PHE B 1 109 ? -3.247 -29.499 -71.062 1.00 26.08 168 PHE C CA 1
ATOM 2036 C C . PHE B 1 109 ? -2.734 -30.862 -71.531 1.00 28.30 168 PHE C C 1
ATOM 2037 O O . PHE B 1 109 ? -2.297 -31.694 -70.726 1.00 25.07 168 PHE C O 1
ATOM 2045 N N . TRP B 1 110 ? -2.799 -31.084 -72.844 1.00 25.92 169 TRP C N 1
ATOM 2046 C CA . TRP B 1 110 ? -2.354 -32.339 -73.425 1.00 26.82 169 TRP C CA 1
ATOM 2047 C C . TRP B 1 110 ? -0.848 -32.506 -73.251 1.00 26.05 169 TRP C C 1
ATOM 2048 O O . TRP B 1 110 ? -0.104 -31.531 -73.277 1.00 29.29 169 TRP C O 1
ATOM 2059 N N . HIS B 1 111 ? -0.403 -33.743 -73.047 1.00 25.43 170 HIS C N 1
ATOM 2060 C CA . HIS B 1 111 ? 0.999 -34.065 -73.271 1.00 28.98 170 HIS C CA 1
ATOM 2061 C C . HIS B 1 111 ? 1.226 -33.821 -74.746 1.00 29.14 170 HIS C C 1
ATOM 2062 O O . HIS B 1 111 ? 0.268 -33.847 -75.533 1.00 27.28 170 HIS C O 1
ATOM 2069 N N . LYS B 1 112 ? 2.478 -33.592 -75.128 1.00 29.52 171 LYS C N 1
ATOM 2070 C CA . LYS B 1 112 ? 2.832 -33.546 -76.541 1.00 36.66 171 LYS C CA 1
ATOM 2071 C C . LYS B 1 112 ? 2.450 -34.899 -77.151 1.00 31.24 171 LYS C C 1
ATOM 2072 O O . LYS B 1 112 ? 2.463 -35.914 -76.457 1.00 35.61 171 LYS C O 1
ATOM 2078 N N . ASN B 1 113 ? 2.092 -34.905 -78.427 1.00 35.91 172 ASN C N 1
ATOM 2079 C CA . ASN B 1 113 ? 1.628 -36.118 -79.114 1.00 35.29 172 ASN C CA 1
ATOM 2080 C C . ASN B 1 113 ? 0.188 -36.517 -78.784 1.00 34.12 172 ASN C C 1
ATOM 2081 O O . ASN B 1 113 ? -0.355 -37.424 -79.406 1.00 37.21 172 ASN C O 1
ATOM 2086 N N . GLU B 1 114 ? -0.421 -35.848 -77.808 1.00 27.49 173 GLU C N 1
ATOM 2087 C CA . GLU B 1 114 ? -1.803 -36.126 -77.429 1.00 26.39 173 GLU C CA 1
ATOM 2088 C C . GLU B 1 114 ? -2.676 -34.969 -77.912 1.00 24.97 173 GLU C C 1
ATOM 2089 O O . GLU B 1 114 ? -2.179 -33.851 -78.074 1.00 26.56 173 GLU C O 1
ATOM 2095 N N . PRO B 1 115 ? -3.978 -35.220 -78.152 1.00 23.70 174 PRO C N 1
ATOM 2096 C CA . PRO B 1 115 ? -4.701 -36.497 -78.047 1.00 26.01 174 PRO C CA 1
ATOM 2097 C C . PRO B 1 115 ? -4.469 -37.339 -79.292 1.00 28.68 174 PRO C C 1
ATOM 2098 O O . PRO B 1 115 ? -4.214 -36.774 -80.362 1.00 30.04 174 PRO C O 1
ATOM 2102 N N . ASP B 1 116 ? -4.553 -38.662 -79.164 1.00 28.51 175 ASP C N 1
ATOM 2103 C CA . ASP B 1 116 ? -4.254 -39.548 -80.289 1.00 29.83 175 ASP C CA 1
ATOM 2104 C C . ASP B 1 116 ? -4.993 -40.886 -80.234 1.00 30.22 175 ASP C C 1
ATOM 2105 O O . ASP B 1 116 ? -4.647 -41.820 -80.963 1.00 30.96 175 ASP C O 1
ATOM 2110 N N . ASN B 1 117 ? -5.982 -41.001 -79.355 1.00 27.89 176 ASN C N 1
ATOM 2111 C CA . ASN B 1 117 ? -6.646 -42.289 -79.190 1.00 29.66 176 ASN C CA 1
ATOM 2112 C C . ASN B 1 117 ? -7.473 -42.693 -80.414 1.00 29.81 176 ASN C C 1
ATOM 2113 O O . ASN B 1 117 ? -8.150 -41.861 -81.026 1.00 33.50 176 ASN C O 1
ATOM 2118 N N . SER B 1 118 ? -7.437 -43.974 -80.756 1.00 28.76 177 SER C N 1
ATOM 2119 C CA . SER B 1 118 ? -8.162 -44.448 -81.935 1.00 33.13 177 SER C CA 1
ATOM 2120 C C . SER B 1 118 ? -9.063 -45.653 -81.658 1.00 32.71 177 SER C C 1
ATOM 2121 O O . SER B 1 118 ? -9.538 -46.307 -82.588 1.00 34.68 177 SER C O 1
ATOM 2124 N N . GLN B 1 119 ? -9.319 -45.936 -80.387 1.00 29.64 178 GLN C N 1
ATOM 2125 C CA . GLN B 1 119 ? -10.011 -47.166 -80.023 1.00 29.59 178 GLN C CA 1
ATOM 2126 C C . GLN B 1 119 ? -11.051 -46.916 -78.931 1.00 31.37 178 GLN C C 1
ATOM 2127 O O . GLN B 1 119 ? -10.725 -46.368 -77.875 1.00 31.58 178 GLN C O 1
ATOM 2133 N N . GLY B 1 120 ? -12.295 -47.321 -79.177 1.00 27.68 179 GLY C N 1
ATOM 2134 C CA . GLY B 1 120 ? -13.354 -47.143 -78.197 1.00 28.22 179 GLY C CA 1
ATOM 2135 C C . GLY B 1 120 ? -13.696 -45.664 -78.077 1.00 32.78 179 GLY C C 1
ATOM 2136 O O . GLY B 1 120 ? -13.142 -44.836 -78.818 1.00 29.38 179 GLY C O 1
ATOM 2137 N N . GLU B 1 121 ? -14.606 -45.317 -77.168 1.00 28.25 180 GLU C N 1
ATOM 2138 C CA . GLU B 1 121 ? -14.896 -43.910 -76.907 1.00 30.77 180 GLU C CA 1
ATOM 2139 C C . GLU B 1 121 ? -13.626 -43.263 -76.338 1.00 28.14 180 GLU C C 1
ATOM 2140 O O . GLU B 1 121 ? -12.818 -43.950 -75.708 1.00 29.21 180 GLU C O 1
ATOM 2146 N N . ASN B 1 122 ? -13.430 -41.964 -76.570 1.00 28.99 181 ASN C N 1
ATOM 2147 C CA . ASN B 1 122 ? -12.236 -41.285 -76.054 1.00 27.39 181 ASN C CA 1
ATOM 2148 C C . ASN B 1 122 ? -12.467 -40.611 -74.700 1.00 27.50 181 ASN C C 1
ATOM 2149 O O . ASN B 1 122 ? -13.307 -39.723 -74.577 1.00 25.53 181 ASN C O 1
ATOM 2154 N N . CYS B 1 123 ? -11.716 -41.045 -73.693 1.00 22.33 182 CYS C N 1
ATOM 2155 C CA . CYS B 1 123 ? -11.751 -40.436 -72.370 1.00 25.40 182 CYS C CA 1
ATOM 2156 C C . CYS B 1 123 ? -10.374 -39.872 -72.051 1.00 23.75 182 CYS C C 1
ATOM 2157 O O . CYS B 1 123 ? -9.425 -40.105 -72.796 1.00 25.85 182 CYS C O 1
ATOM 2160 N N . VAL B 1 124 ? -10.242 -39.118 -70.965 1.00 21.55 183 VAL C N 1
ATOM 2161 C CA . VAL B 1 124 ? -8.909 -38.607 -70.649 1.00 23.39 183 VAL C CA 1
ATOM 2162 C C . VAL B 1 124 ? -8.443 -38.773 -69.214 1.00 25.22 183 VAL C C 1
ATOM 2163 O O . VAL B 1 124 ? -9.232 -38.693 -68.268 1.00 24.01 183 VAL C O 1
ATOM 2167 N N . VAL B 1 125 ? -7.153 -39.063 -69.071 1.00 24.84 184 VAL C N 1
ATOM 2168 C CA . VAL B 1 125 ? -6.550 -39.171 -67.756 1.00 21.70 184 VAL C CA 1
ATOM 2169 C C . VAL B 1 125 ? -5.456 -38.133 -67.574 1.00 24.24 184 VAL C C 1
ATOM 2170 O O . VAL B 1 125 ? -4.858 -37.639 -68.540 1.00 23.78 184 VAL C O 1
ATOM 2174 N N . LEU B 1 126 ? -5.207 -37.805 -66.318 1.00 21.63 185 LEU C N 1
ATOM 2175 C CA . LEU B 1 126 ? -3.975 -37.152 -65.925 1.00 25.08 185 LEU C CA 1
ATOM 2176 C C . LEU B 1 126 ? -2.972 -38.284 -65.769 1.00 20.92 185 LEU C C 1
ATOM 2177 O O . LEU B 1 126 ? -3.252 -39.278 -65.092 1.00 26.20 185 LEU C O 1
ATOM 2182 N N . VAL B 1 127 ? -1.815 -38.145 -66.403 1.00 22.34 186 VAL C N 1
ATOM 2183 C CA . VAL B 1 127 ? -0.755 -39.137 -66.290 1.00 24.98 186 VAL C CA 1
ATOM 2184 C C . VAL B 1 127 ? 0.564 -38.390 -66.149 1.00 26.41 186 VAL C C 1
ATOM 2185 O O . VAL B 1 127 ? 0.726 -37.297 -66.717 1.00 24.83 186 VAL C O 1
ATOM 2189 N N . TYR B 1 128 ? 1.491 -38.960 -65.375 1.00 23.86 187 TYR C N 1
ATOM 2190 C CA . TYR B 1 128 ? 2.821 -38.381 -65.210 1.00 24.08 187 TYR C CA 1
ATOM 2191 C C . TYR B 1 128 ? 3.765 -39.045 -66.199 1.00 26.44 187 TYR C C 1
ATOM 2192 O O . TYR B 1 128 ? 3.999 -40.246 -66.141 1.00 23.95 187 TYR C O 1
ATOM 2201 N N . ASN B 1 129 ? 4.290 -38.253 -67.125 1.00 30.69 188 ASN C N 1
ATOM 2202 C CA . ASN B 1 129 ? 5.167 -38.773 -68.162 1.00 29.15 188 ASN C CA 1
ATOM 2203 C C . ASN B 1 129 ? 6.162 -37.714 -68.602 1.00 26.83 188 ASN C C 1
ATOM 2204 O O . ASN B 1 129 ? 5.789 -36.555 -68.742 1.00 27.28 188 ASN C O 1
ATOM 2209 N N . GLN B 1 130 ? 7.418 -38.111 -68.814 1.00 26.20 189 GLN C N 1
ATOM 2210 C CA . GLN B 1 130 ? 8.490 -37.165 -69.133 1.00 31.05 189 GLN C CA 1
ATOM 2211 C C . GLN B 1 130 ? 8.587 -36.078 -68.072 1.00 30.19 189 GLN C C 1
ATOM 2212 O O . GLN B 1 130 ? 8.695 -34.888 -68.402 1.00 27.97 189 GLN C O 1
ATOM 2218 N N . ASP B 1 131 ? 8.508 -36.492 -66.813 1.00 26.83 190 ASP C N 1
ATOM 2219 C CA . ASP B 1 131 ? 8.702 -35.598 -65.669 1.00 27.11 190 ASP C CA 1
ATOM 2220 C C . ASP B 1 131 ? 7.696 -34.451 -65.565 1.00 28.15 190 ASP C C 1
ATOM 2221 O O . ASP B 1 131 ? 7.984 -33.425 -64.947 1.00 28.50 190 ASP C O 1
ATOM 2226 N N . LYS B 1 132 ? 6.503 -34.639 -66.138 1.00 28.11 191 LYS C N 1
ATOM 2227 C CA . LYS B 1 132 ? 5.406 -33.687 -65.929 1.00 27.24 191 LYS C CA 1
ATOM 2228 C C . LYS B 1 132 ? 4.018 -34.350 -65.926 1.00 26.30 191 LYS C C 1
ATOM 2229 O O . LYS B 1 132 ? 3.790 -35.365 -66.595 1.00 23.55 191 LYS C O 1
ATOM 2235 N N . TRP B 1 133 ? 3.093 -33.761 -65.172 1.00 21.86 192 TRP C N 1
ATOM 2236 C CA . TRP B 1 133 ? 1.689 -34.144 -65.216 1.00 22.35 192 TRP C CA 1
ATOM 2237 C C . TRP B 1 133 ? 1.009 -33.435 -66.391 1.00 24.33 192 TRP C C 1
ATOM 2238 O O . TRP B 1 133 ? 1.140 -32.216 -66.542 1.00 24.67 192 TRP C O 1
ATOM 2249 N N . ALA B 1 134 ? 0.284 -34.196 -67.211 1.00 24.34 193 ALA C N 1
ATOM 2250 C CA . ALA B 1 134 ? -0.510 -33.640 -68.314 1.00 24.67 193 ALA C CA 1
ATOM 2251 C C . ALA B 1 134 ? -1.564 -34.650 -68.781 1.00 22.55 193 ALA C C 1
ATOM 2252 O O . ALA B 1 134 ? -1.663 -35.754 -68.237 1.00 21.60 193 ALA C O 1
ATOM 2254 N N . TRP B 1 135 ? -2.355 -34.275 -69.780 1.00 21.03 194 TRP C N 1
ATOM 2255 C CA . TRP B 1 135 ? -3.483 -35.109 -70.193 1.00 22.82 194 TRP C CA 1
ATOM 2256 C C . TRP B 1 135 ? -3.125 -36.128 -71.277 1.00 27.70 194 TRP C C 1
ATOM 2257 O O . TRP B 1 135 ? -2.382 -35.832 -72.233 1.00 22.46 194 TRP C O 1
ATOM 2268 N N . ASN B 1 136 ? -3.707 -37.314 -71.144 1.00 24.12 195 ASN C N 1
ATOM 2269 C CA . ASN B 1 136 ? -3.559 -38.367 -72.131 1.00 25.46 195 ASN C CA 1
ATOM 2270 C C . ASN B 1 136 ? -4.955 -38.915 -72.452 1.00 27.42 195 ASN C C 1
ATOM 2271 O O . ASN B 1 136 ? -5.720 -39.255 -71.539 1.00 27.68 195 ASN C O 1
ATOM 2276 N N . ASP B 1 137 ? -5.318 -38.965 -73.729 1.00 25.90 196 ASP C N 1
ATOM 2277 C CA . ASP B 1 137 ? -6.607 -39.558 -74.078 1.00 26.82 196 ASP C CA 1
ATOM 2278 C C . ASP B 1 137 ? -6.471 -41.074 -74.184 1.00 25.77 196 ASP C C 1
ATOM 2279 O O . ASP B 1 137 ? -5.440 -41.614 -74.615 1.00 23.94 196 ASP C O 1
ATOM 2284 N N . VAL B 1 138 ? -7.532 -41.758 -73.799 1.00 25.08 197 VAL C N 1
ATOM 2285 C CA . VAL B 1 138 ? -7.447 -43.160 -73.479 1.00 25.79 197 VAL C CA 1
ATOM 2286 C C . VAL B 1 138 ? -8.825 -43.747 -73.781 1.00 26.60 197 VAL C C 1
ATOM 2287 O O . VAL B 1 138 ? -9.825 -43.014 -73.758 1.00 25.75 197 VAL C O 1
ATOM 2291 N N . PRO B 1 139 ? -8.896 -45.050 -74.104 1.00 29.17 198 PRO C N 1
ATOM 2292 C CA . PRO B 1 139 ? -10.219 -45.651 -74.329 1.00 26.58 198 PRO C CA 1
ATOM 2293 C C . PRO B 1 139 ? -11.064 -45.611 -73.056 1.00 29.58 198 PRO C C 1
ATOM 2294 O O . PRO B 1 139 ? -10.511 -45.872 -71.978 1.00 29.33 198 PRO C O 1
ATOM 2298 N N . CYS B 1 140 ? -12.360 -45.302 -73.167 1.00 24.39 199 CYS C N 1
ATOM 2299 C CA . CYS B 1 140 ? -13.217 -45.198 -71.984 1.00 27.15 199 CYS C CA 1
ATOM 2300 C C . CYS B 1 140 ? -13.391 -46.517 -71.216 1.00 32.31 199 CYS C C 1
ATOM 2301 O O . CYS B 1 140 ? -13.681 -46.511 -70.007 1.00 23.75 199 CYS C O 1
ATOM 2304 N N . ASN B 1 141 ? -13.191 -47.643 -71.900 1.00 28.53 200 ASN C N 1
ATOM 2305 C CA . ASN B 1 141 ? -13.291 -48.936 -71.228 1.00 28.50 200 ASN C CA 1
ATOM 2306 C C . ASN B 1 141 ? -11.986 -49.439 -70.592 1.00 32.00 200 ASN C C 1
ATOM 2307 O O . ASN B 1 141 ? -11.965 -50.509 -69.983 1.00 28.74 200 ASN C O 1
ATOM 2312 N N . PHE B 1 142 ? -10.903 -48.673 -70.714 1.00 30.68 201 PHE C N 1
ATOM 2313 C CA . PHE B 1 142 ? -9.701 -48.983 -69.940 1.00 28.16 201 PHE C CA 1
ATOM 2314 C C . PHE B 1 142 ? -9.993 -48.713 -68.475 1.00 27.41 201 PHE C C 1
ATOM 2315 O O . PHE B 1 142 ? -10.923 -47.981 -68.154 1.00 28.37 201 PHE C O 1
ATOM 2323 N N . GLU B 1 143 ? -9.213 -49.318 -67.588 1.00 29.10 202 GLU C N 1
ATOM 2324 C CA . GLU B 1 143 ? -9.343 -49.065 -66.163 1.00 27.51 202 GLU C CA 1
ATOM 2325 C C . GLU B 1 143 ? -8.229 -48.136 -65.688 1.00 28.02 202 GLU C C 1
ATOM 2326 O O . GLU B 1 143 ? -7.095 -48.253 -66.140 1.00 26.89 202 GLU C O 1
ATOM 2332 N N . ALA B 1 144 ? -8.560 -47.212 -64.786 1.00 26.42 203 ALA C N 1
ATOM 2333 C CA . ALA B 1 144 ? -7.579 -46.303 -64.200 1.00 24.83 203 ALA C CA 1
ATOM 2334 C C . ALA B 1 144 ? -8.096 -45.833 -62.851 1.00 24.62 203 ALA C C 1
ATOM 2335 O O . ALA B 1 144 ? -9.163 -46.267 -62.410 1.00 23.99 203 ALA C O 1
ATOM 2337 N N . SER B 1 145 ? -7.350 -44.939 -62.204 1.00 22.76 204 SER C N 1
ATOM 2338 C CA . SER B 1 145 ? -7.815 -44.333 -60.961 1.00 22.50 204 SER C CA 1
ATOM 2339 C C . SER B 1 145 ? -8.730 -43.146 -61.297 1.00 22.39 204 SER C C 1
ATOM 2340 O O . SER B 1 145 ? -9.085 -42.944 -62.465 1.00 22.96 204 SER C O 1
ATOM 2343 N N . ARG B 1 146 ? -9.112 -42.348 -60.301 1.00 22.62 205 ARG C N 1
ATOM 2344 C CA . ARG B 1 146 ? -10.040 -41.248 -60.578 1.00 22.91 205 ARG C CA 1
ATOM 2345 C C . ARG B 1 146 ? -9.963 -40.079 -59.594 1.00 27.21 205 ARG C C 1
ATOM 2346 O O . ARG B 1 146 ? -9.494 -40.226 -58.461 1.00 25.66 205 ARG C O 1
ATOM 2354 N N . ILE B 1 147 ? -10.441 -38.915 -60.038 1.00 26.63 206 ILE C N 1
ATOM 2355 C CA . ILE B 1 147 ? -10.604 -37.760 -59.156 1.00 25.29 206 ILE C CA 1
ATOM 2356 C C . ILE B 1 147 ? -12.060 -37.277 -59.192 1.00 26.19 206 ILE C C 1
ATOM 2357 O O . ILE B 1 147 ? -12.582 -36.929 -60.260 1.00 24.39 206 ILE C O 1
ATOM 2362 N N . CYS B 1 148 ? -12.715 -37.274 -58.032 1.00 23.85 207 CYS C N 1
ATOM 2363 C CA . CYS B 1 148 ? -14.070 -36.736 -57.900 1.00 26.12 207 CYS C CA 1
ATOM 2364 C C . CYS B 1 148 ? -14.024 -35.263 -57.473 1.00 27.66 207 CYS C C 1
ATOM 2365 O O . CYS B 1 148 ? -13.133 -34.842 -56.723 1.00 29.36 207 CYS C O 1
ATOM 2368 N N . LYS B 1 149 ? -15.000 -34.495 -57.940 1.00 24.86 208 LYS C N 1
ATOM 2369 C CA . LYS B 1 149 ? -15.115 -33.074 -57.611 1.00 29.46 208 LYS C CA 1
ATOM 2370 C C . LYS B 1 149 ? -16.561 -32.739 -57.220 1.00 27.67 208 LYS C C 1
ATOM 2371 O O . LYS B 1 149 ? -17.509 -33.257 -57.817 1.00 27.42 208 LYS C O 1
ATOM 2377 N N . ILE B 1 150 ? -16.719 -31.890 -56.206 1.00 25.78 209 ILE C N 1
ATOM 2378 C CA . ILE B 1 150 ? -18.036 -31.426 -55.759 1.00 26.04 209 ILE C CA 1
ATOM 2379 C C . ILE B 1 150 ? -17.878 -29.978 -55.309 1.00 27.63 209 ILE C C 1
ATOM 2380 O O . ILE B 1 150 ? -16.820 -29.602 -54.789 1.00 30.14 209 ILE C O 1
ATOM 2385 N N . PRO B 1 151 ? -18.907 -29.138 -55.535 1.00 29.73 210 PRO C N 1
ATOM 2386 C CA . PRO B 1 151 ? -18.760 -27.745 -55.084 1.00 30.55 210 PRO C CA 1
ATOM 2387 C C . PRO B 1 151 ? -18.746 -27.669 -53.550 1.00 29.37 210 PRO C C 1
ATOM 2388 O O . PRO B 1 151 ? -19.406 -28.467 -52.881 1.00 29.66 210 PRO C O 1
ATOM 2392 N N . GLY B 1 152 ? -17.990 -26.726 -53.001 1.00 33.62 211 GLY C N 1
ATOM 2393 C CA . GLY B 1 152 ? -17.887 -26.581 -51.562 1.00 29.87 211 GLY C CA 1
ATOM 2394 C C . GLY B 1 152 ? -19.136 -25.944 -51.001 1.00 35.32 211 GLY C C 1
ATOM 2395 O O . GLY B 1 152 ? -20.034 -25.554 -51.748 1.00 34.98 211 GLY C O 1
ATOM 2396 N N . THR B 1 153 ? -19.203 -25.846 -49.679 1.00 35.03 212 THR C N 1
ATOM 2397 C CA . THR B 1 153 ? -20.269 -25.097 -49.032 1.00 36.69 212 THR C CA 1
ATOM 2398 C C . THR B 1 153 ? -19.616 -24.049 -48.151 1.00 38.69 212 THR C C 1
ATOM 2399 O O . THR B 1 153 ? -18.603 -24.325 -47.511 1.00 36.39 212 THR C O 1
ATOM 2403 N N . THR B 1 154 ? -20.166 -22.839 -48.139 1.00 38.40 213 THR C N 1
ATOM 2404 C CA . THR B 1 154 ? -19.641 -21.810 -47.248 1.00 42.29 213 THR C CA 1
ATOM 2405 C C . THR B 1 154 ? -20.636 -21.495 -46.127 1.00 42.60 213 THR C C 1
ATOM 2406 O O . THR B 1 154 ? -21.837 -21.387 -46.369 1.00 43.56 213 THR C O 1
ATOM 2410 N N . LEU B 1 155 ? -20.127 -21.372 -44.901 1.00 45.15 214 LEU C N 1
ATOM 2411 C CA . LEU B 1 155 ? -20.959 -21.110 -43.726 1.00 41.98 214 LEU C CA 1
ATOM 2412 C C . LEU B 1 155 ? -20.479 -19.861 -42.981 1.00 47.56 214 LEU C C 1
ATOM 2413 O O . LEU B 1 155 ? -19.303 -19.486 -43.076 1.00 45.08 214 LEU C O 1
ATOM 2418 N N . ASN B 1 156 ? -21.391 -19.218 -42.247 1.00 50.90 215 ASN C N 1
ATOM 2419 C CA . ASN B 1 156 ? -21.069 -17.993 -41.496 1.00 55.79 215 ASN C CA 1
ATOM 2420 C C . ASN B 1 156 ? -21.753 -17.880 -40.120 1.00 59.32 215 ASN C C 1
ATOM 2421 O O . ASN B 1 156 ? -22.828 -18.441 -39.902 1.00 53.67 215 ASN C O 1
#

GO terms:
  GO:0005537 D-mannose binding (F, IDA)
  GO:0005886 plasma membrane (C, IDA)
  GO:0038187 pattern recognition receptor activity (F, IDA)
  GO:0061760 antifungal innate immune response (P, IDA)
  GO:0005515 protein binding (F, IPI)
  GO:0101003 ficolin-1-rich granule membrane (C, TAS)
  GO:0035579 specific granule membrane (C, TAS)
  GO:0070821 tertiary granule membrane (C, TAS)
  GO:0005886 plasma membrane (C, TAS)

Solvent-accessible surface area: 16152 Å² total; per-residue (Å²): 190,48,104,20,28,0,45,127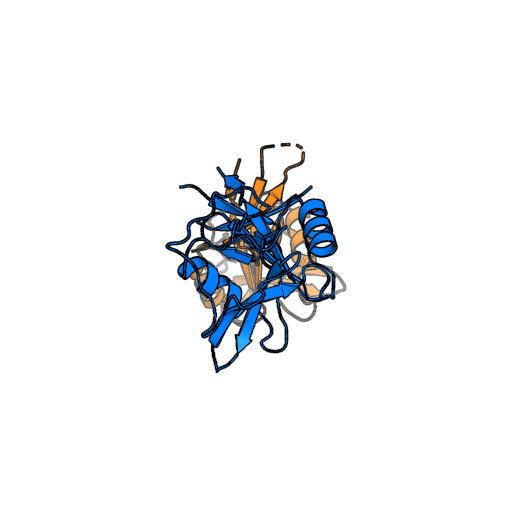,128,49,45,47,1,7,46,48,94,19,110,31,47,125,69,35,0,1,58,23,44,81,77,95,51,27,17,67,73,0,22,175,50,0,57,70,76,54,2,68,0,0,1,2,49,60,96,49,11,10,76,28,0,37,118,64,13,45,154,206,56,35,2,0,0,0,0,64,4,90,73,25,152,49,90,25,167,10,38,41,146,45,113,45,72,84,209,112,48,30,44,13,157,117,44,61,91,52,101,153,47,75,4,0,0,1,0,29,71,73,133,128,114,25,2,0,34,4,17,41,8,116,112,110,10,1,5,0,0,25,36,95,26,78,88,11,103,164,47,72,94,8,65,0,67,73,98,186,106,54,25,45,2,8,12,41,100,18,109,47,45,124,80,36,0,1,43,25,37,85,76,93,51,38,9,65,65,0,23,159,50,0,56,58,39,39,2,72,0,0,1,2,44,53,104,51,10,10,76,33,0,37,135,68,16,42,156,205,54,35,2,0,0,0,0,62,2,78,105,64,170,47,104,28,142,11,49,44,160,47,115,54,64,92,224,113,50,42,47,18,193,138,41,61,84,34,114,100,46,68,10,0,0,1,0,28,55,81,150,126,111,19,2,0,34,8,21,8,10,103,101,107,8,1,7,0,0,33,26,100,22,71,84,8,101

Nearest PDB structures (foldseek):
  3whd-assembly3_C  TM=1.007E+00  e=4.518E-29  Homo sapiens
  3whd-assembly3_A  TM=9.776E-01  e=2.258E-26  Homo sapiens
  2ls8-assembly1_A  TM=9.441E-01  e=2.668E-19  Homo sapiens
  4zes-assembly1_A  TM=9.531E-01  e=3.892E-16  Homo sapiens
  8rov-assembly1_B  TM=9.488E-01  e=1.840E-15  Homo sapiens

Foldseek 3Di:
DFAWDWDDVKIWIDGPPFDDDDQKTKDWFWDKDFLVVQQVVQVVVVWGFADDQAPVRVVVPVVVDDQVFWAFHQWKDAFQPPPIAGPVRDDDDPVHFFADPCPPPDNGGIWTWTFHADPNDTHIYIDHRRGMGITMIMHGIDMDD/DQPAWDWDVDCVKIWIDRPPWDDDPQKTKDWFWDKDFLVVQQVVLVVVVWGFADDDAPVVVVVVCVPDDQVFWAWHQWWQQVPPPPIAGPVRDPDDPVHFFADPVPDDDDDGTWTWTFHQDPNDTHIYIDHRGGMTITMIMDGIDMDD

Secondary structure (DSSP, 8-state):
--EEEEE---EEEEETTSEEETTEEEEEEEEEE-HHHHHHHHHTTT-EEPP--SHHHHHHHHTTS-TT--EEEEEEETTSSS--EETT-PPP-TTS--BPTT-----SS-EEEEEEE-SSSEEEEEEETTS-EEEEEEEE-EEE-/---EEEEEE----EEEEETTSEEETTEEEEEEEEEE-HHHHHHHHHTTT-EEPP--SHHHHHHHGGGS-TTS-EEEEEEETTSSS--EETT-PPP-TTS--BPTT-S---SSSEEEEEEEETTEEEEEEEETTS-EEEEEEEE-EEE-